Protein AF-A0A2S7WLF2-F1 (afdb_monomer_lite)

InterPro domains:
  IPR045749 Protein of unknown function DUF6090 [PF19578] (27-126)

Sequence (247 aa):
MKIFRKIRFEFIKKNSNKKYLKYAIGEIVLVVIGILIALQINLWNEERKNQDILIANLKGVLQELKADFTTVDEVIDVYKKVNQNRIKFINTKNFENL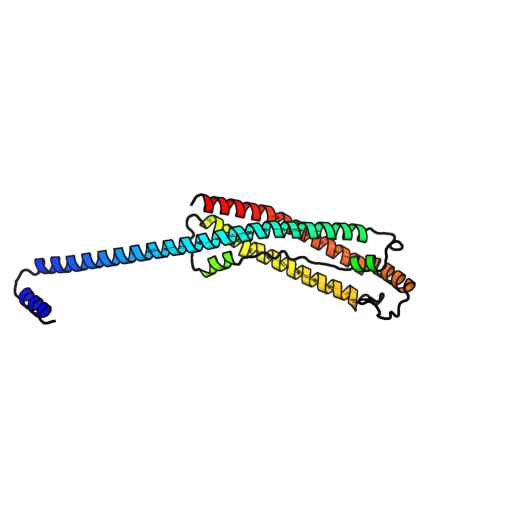SVGDMEENLENFTKEPKLEYTYFKKIGNSGITNFGLYSNVIEDLIKYYDITIPYLNKTIATYDAQVIREDEFWRYEQNSYEFNLLDGLESYQTEKKAREELIKLLKSPRARTILKIDLRRNLFMIDLLSKLKPDLKKMILDLEKVLEEN

pLDDT: mean 90.95, std 10.38, range [52.91, 98.44]

Structure (mmCIF, N/CA/C/O backbone):
data_AF-A0A2S7WLF2-F1
#
_entry.id   AF-A0A2S7WLF2-F1
#
loop_
_atom_site.group_PDB
_atom_site.id
_atom_site.type_symbol
_atom_site.label_atom_id
_atom_site.label_alt_id
_atom_site.label_comp_id
_atom_site.label_asym_id
_atom_site.label_entity_id
_atom_site.label_seq_id
_atom_site.pdbx_PDB_ins_code
_atom_site.Cartn_x
_atom_site.Cartn_y
_atom_site.Cartn_z
_atom_site.occupancy
_atom_site.B_iso_or_equiv
_atom_site.auth_seq_id
_atom_site.auth_comp_id
_atom_site.auth_asym_id
_atom_site.auth_atom_id
_atom_site.pdbx_PDB_model_num
ATOM 1 N N . MET A 1 1 ? -61.099 -10.883 36.877 1.00 56.22 1 MET A N 1
ATOM 2 C CA . MET A 1 1 ? -61.574 -9.479 36.738 1.00 56.22 1 MET A CA 1
ATOM 3 C C . MET A 1 1 ? -62.639 -9.014 37.751 1.00 56.22 1 MET A C 1
ATOM 5 O O . MET A 1 1 ? -62.759 -7.810 37.945 1.00 56.22 1 MET A O 1
ATOM 9 N N . LYS A 1 2 ? -63.394 -9.887 38.448 1.00 52.91 2 LYS A N 1
ATOM 10 C CA . LYS A 1 2 ? -64.398 -9.452 39.457 1.00 52.91 2 LYS A CA 1
ATOM 11 C C . LYS A 1 2 ? -63.800 -8.897 40.765 1.00 52.91 2 LYS A C 1
ATOM 13 O O . LYS A 1 2 ? -64.437 -8.082 41.425 1.00 52.91 2 LYS A O 1
ATOM 18 N N . ILE A 1 3 ? -62.572 -9.295 41.103 1.00 59.25 3 ILE A N 1
ATOM 19 C CA . ILE A 1 3 ? -61.873 -8.908 42.341 1.00 59.25 3 ILE A CA 1
ATOM 20 C C . ILE A 1 3 ? -61.468 -7.426 42.294 1.00 59.25 3 ILE A C 1
ATOM 22 O O . ILE A 1 3 ? -61.890 -6.652 43.146 1.00 59.25 3 ILE A O 1
ATOM 26 N N . PHE A 1 4 ? -60.796 -6.992 41.222 1.00 61.91 4 PHE A N 1
ATOM 27 C CA . PHE A 1 4 ? -60.439 -5.582 41.008 1.00 61.91 4 PHE A CA 1
ATOM 28 C C . PHE A 1 4 ? -61.657 -4.649 40.962 1.00 61.91 4 PHE A C 1
ATOM 30 O O . PHE A 1 4 ? -61.587 -3.509 41.408 1.00 61.91 4 PHE A O 1
ATOM 37 N N . ARG A 1 5 ? -62.805 -5.140 40.477 1.00 68.62 5 ARG A N 1
ATOM 38 C CA . ARG A 1 5 ? -64.045 -4.359 40.405 1.00 68.62 5 ARG A CA 1
ATOM 39 C C . ARG A 1 5 ? -64.698 -4.158 41.781 1.00 68.62 5 ARG A C 1
ATOM 41 O O . ARG A 1 5 ? -65.179 -3.062 42.046 1.00 68.62 5 ARG A O 1
ATOM 48 N N . LYS A 1 6 ? -64.664 -5.166 42.666 1.00 64.00 6 LYS A N 1
ATOM 49 C CA . LYS A 1 6 ? -65.122 -5.050 44.069 1.00 64.00 6 LYS A CA 1
ATOM 50 C C . LYS A 1 6 ? -64.225 -4.122 44.891 1.00 64.00 6 LYS A C 1
ATOM 52 O O . LYS A 1 6 ? -64.734 -3.247 45.579 1.00 64.00 6 LYS A O 1
ATOM 57 N N . ILE A 1 7 ? -62.911 -4.261 44.728 1.00 64.12 7 ILE A N 1
ATOM 58 C CA . ILE A 1 7 ? -61.892 -3.398 45.343 1.00 64.12 7 ILE A CA 1
ATOM 59 C C . ILE A 1 7 ? -62.142 -1.926 44.964 1.00 64.12 7 ILE A C 1
ATOM 61 O O . ILE A 1 7 ? -62.207 -1.056 45.825 1.00 64.12 7 ILE A O 1
ATOM 65 N N . ARG A 1 8 ? -62.416 -1.648 43.682 1.00 61.97 8 ARG A N 1
ATOM 66 C CA . ARG A 1 8 ? -62.731 -0.295 43.191 1.00 61.97 8 ARG A CA 1
ATOM 67 C C . ARG A 1 8 ? -64.034 0.273 43.769 1.00 61.97 8 ARG A C 1
ATOM 69 O O . ARG A 1 8 ? -64.108 1.467 44.033 1.00 61.97 8 ARG A O 1
ATOM 76 N N . PHE A 1 9 ? -65.049 -0.569 43.967 1.00 62.69 9 PHE A N 1
ATOM 77 C CA . PHE A 1 9 ? -66.371 -0.147 44.442 1.00 62.69 9 PHE A CA 1
ATOM 78 C C . PHE A 1 9 ? -66.400 0.123 45.955 1.00 62.69 9 PHE A C 1
ATOM 80 O O . PHE A 1 9 ? -67.016 1.092 46.391 1.00 62.69 9 PHE A O 1
ATOM 87 N N . GLU A 1 10 ? -65.695 -0.679 46.761 1.00 60.72 10 GLU A N 1
ATOM 88 C CA . GLU A 1 10 ? -65.571 -0.422 48.203 1.00 60.72 10 GLU A CA 1
ATOM 89 C C . GLU A 1 10 ? -64.654 0.770 48.520 1.00 60.72 10 GLU A C 1
ATOM 91 O O . GLU A 1 10 ? -64.905 1.494 49.485 1.00 60.72 10 GLU A O 1
ATOM 96 N N . PHE A 1 11 ? -63.653 1.050 47.678 1.00 55.84 11 PHE A N 1
ATOM 97 C CA . PHE A 1 11 ? -62.758 2.196 47.863 1.00 55.84 11 PHE A CA 1
ATOM 98 C C . PHE A 1 11 ? -63.381 3.558 47.541 1.00 55.84 11 PHE A C 1
ATOM 100 O O . PHE A 1 11 ? -62.993 4.548 48.153 1.00 55.84 11 PHE A O 1
ATOM 107 N N . ILE A 1 12 ? -64.385 3.621 46.662 1.00 59.81 12 ILE A N 1
ATOM 108 C CA . ILE A 1 12 ? -65.134 4.862 46.380 1.00 59.81 12 ILE A CA 1
ATOM 109 C C . ILE A 1 12 ? -66.055 5.243 47.557 1.00 59.81 12 ILE A C 1
ATOM 111 O O . ILE A 1 12 ? -66.396 6.410 47.731 1.00 59.81 12 ILE A O 1
ATOM 115 N N . LYS A 1 13 ? -66.435 4.278 48.406 1.00 58.78 13 LYS A N 1
ATOM 116 C CA . LYS A 1 13 ? -67.422 4.471 49.481 1.00 58.78 13 LYS A CA 1
ATOM 117 C C . LYS A 1 13 ? -66.827 5.011 50.793 1.00 58.78 13 LYS A C 1
ATOM 119 O O . LYS A 1 13 ? -67.582 5.415 51.675 1.00 58.78 13 LYS A O 1
ATOM 124 N N . LYS A 1 14 ? -65.495 5.025 50.954 1.00 54.16 14 LYS A N 1
ATOM 125 C CA . LYS A 1 14 ? -64.815 5.427 52.201 1.00 54.16 14 LYS A CA 1
ATOM 126 C C . LYS A 1 14 ? -64.110 6.778 52.021 1.00 54.16 14 LYS A C 1
ATOM 128 O O . LYS A 1 14 ? -63.099 6.876 51.336 1.00 54.16 14 LYS A O 1
ATOM 133 N N . ASN A 1 15 ? -64.653 7.811 52.666 1.00 53.22 15 ASN A N 1
ATOM 134 C CA . ASN A 1 15 ? -64.336 9.244 52.540 1.00 53.22 15 ASN A CA 1
ATOM 135 C C . ASN A 1 15 ? -62.915 9.673 53.010 1.00 53.22 15 ASN A C 1
ATOM 137 O O . ASN A 1 15 ? -62.749 10.607 53.789 1.00 53.22 15 ASN A O 1
ATOM 141 N N . SER A 1 16 ? -61.849 9.026 52.526 1.00 56.47 16 SER A N 1
ATOM 142 C CA . SER A 1 16 ? -60.462 9.478 52.722 1.00 56.47 16 SER A CA 1
ATOM 143 C C . SER A 1 16 ? -59.673 9.466 51.408 1.00 56.47 16 SER A C 1
ATOM 145 O O . SER A 1 16 ? -58.670 8.759 51.269 1.00 56.47 16 SER A O 1
ATOM 147 N N . ASN A 1 17 ? -60.109 10.276 50.439 1.00 57.19 17 ASN A N 1
ATOM 148 C CA . ASN A 1 17 ? -59.506 10.403 49.100 1.00 57.19 17 ASN A CA 1
ATOM 149 C C . ASN A 1 17 ? -57.987 10.660 49.132 1.00 57.19 17 ASN A C 1
ATOM 151 O O . ASN A 1 17 ? -57.258 10.213 48.252 1.00 57.19 17 ASN A O 1
ATOM 155 N N . LYS A 1 18 ? -57.476 11.307 50.190 1.00 63.03 18 LYS A N 1
ATOM 156 C CA . LYS A 1 18 ? -56.038 11.573 50.356 1.00 63.03 18 LYS A CA 1
ATOM 157 C C . LYS A 1 18 ? -55.204 10.316 50.628 1.00 63.03 18 LYS A C 1
ATOM 159 O O . LYS A 1 18 ? -54.034 10.298 50.268 1.00 63.03 18 LYS A O 1
ATOM 164 N N . LYS A 1 19 ? -55.753 9.286 51.283 1.00 62.34 19 LYS A N 1
ATOM 165 C CA . LYS A 1 19 ? -54.973 8.098 51.675 1.00 62.34 19 LYS A CA 1
ATOM 166 C C . LYS A 1 19 ? -54.780 7.152 50.487 1.00 62.34 19 LYS A C 1
ATOM 168 O O . LYS A 1 19 ? -53.665 6.719 50.233 1.00 62.34 19 LYS A O 1
ATOM 173 N N . TYR A 1 20 ? -55.835 6.919 49.708 1.00 66.44 20 TYR A N 1
ATOM 174 C CA . TYR A 1 20 ? -55.791 6.069 48.512 1.00 66.44 20 TYR A CA 1
ATOM 175 C C . TYR A 1 20 ? -54.996 6.681 47.362 1.00 66.44 20 TYR A C 1
ATOM 177 O O . TYR A 1 20 ? -54.221 5.977 46.723 1.00 66.44 20 TYR A O 1
ATOM 185 N N . LEU A 1 21 ? -55.120 7.994 47.151 1.00 69.81 21 LEU A N 1
ATOM 186 C CA . LEU A 1 21 ? -54.329 8.698 46.144 1.00 69.81 21 LEU A CA 1
ATOM 187 C C . LEU A 1 21 ? -52.823 8.597 46.439 1.00 69.81 21 LEU A C 1
ATOM 189 O O . LEU A 1 21 ? -52.042 8.346 45.531 1.00 69.81 21 LEU A O 1
ATOM 193 N N . LYS A 1 22 ? -52.416 8.700 47.713 1.00 75.00 22 LYS A N 1
ATOM 194 C CA . LYS A 1 22 ? -51.014 8.512 48.128 1.00 75.00 22 LYS A CA 1
ATOM 195 C C . LYS A 1 22 ? -50.495 7.100 47.842 1.00 75.00 22 LYS A C 1
ATOM 197 O O . LYS A 1 22 ? -49.367 6.967 47.384 1.00 75.00 22 LYS A O 1
ATOM 202 N N . TYR A 1 23 ? -51.306 6.065 48.076 1.00 78.69 23 TYR A N 1
ATOM 203 C CA . TYR A 1 23 ? -50.905 4.683 47.788 1.00 78.69 23 TYR A CA 1
ATOM 204 C C . TYR A 1 23 ? -50.800 4.402 46.283 1.00 78.69 23 TYR A C 1
ATOM 206 O O . TYR A 1 23 ? -49.807 3.827 45.855 1.00 78.69 23 TYR A O 1
ATOM 214 N N . ALA A 1 24 ? -51.759 4.865 45.474 1.00 81.00 24 ALA A N 1
ATOM 215 C CA . ALA A 1 24 ? -51.716 4.690 44.020 1.00 81.00 24 ALA A CA 1
ATOM 216 C C . ALA A 1 24 ? -50.553 5.462 43.366 1.00 81.00 24 ALA A C 1
ATOM 218 O O . ALA A 1 24 ? -49.905 4.950 42.459 1.00 81.00 24 ALA A O 1
ATOM 219 N N . ILE A 1 25 ? -50.243 6.671 43.854 1.00 82.88 25 ILE A N 1
ATOM 220 C CA . ILE A 1 25 ? -49.057 7.425 43.416 1.00 82.88 25 ILE A CA 1
ATOM 221 C C . ILE A 1 25 ? -47.775 6.679 43.805 1.00 82.88 25 ILE A C 1
ATOM 223 O O . ILE A 1 25 ? -46.866 6.583 42.988 1.00 82.88 25 ILE A O 1
ATOM 227 N N . GLY A 1 26 ? -47.710 6.118 45.017 1.00 87.19 26 GLY A N 1
ATOM 228 C CA . GLY A 1 26 ? -46.572 5.309 45.454 1.00 87.19 26 GLY A CA 1
ATOM 229 C C . GLY A 1 26 ? -46.324 4.096 44.554 1.00 87.19 26 GLY A C 1
ATOM 230 O O . GLY A 1 26 ? -45.184 3.842 44.183 1.00 87.19 26 GLY A O 1
ATOM 231 N N . GLU A 1 27 ? -47.384 3.394 44.147 1.00 91.12 27 GLU A N 1
ATOM 232 C CA . GLU A 1 27 ? -47.297 2.250 43.231 1.00 91.12 27 GLU A CA 1
ATOM 233 C C . GLU A 1 27 ? -46.805 2.665 41.836 1.00 91.12 27 GLU A C 1
ATOM 235 O O . GLU A 1 27 ? -45.900 2.036 41.296 1.00 91.12 27 GLU A O 1
ATOM 240 N N . ILE A 1 28 ? -47.312 3.775 41.288 1.00 91.06 28 ILE A N 1
ATOM 241 C CA . ILE A 1 28 ? -46.838 4.318 40.004 1.00 91.06 28 ILE A CA 1
ATOM 242 C C . ILE A 1 28 ? -45.358 4.704 40.087 1.00 91.06 28 ILE A C 1
ATOM 244 O O . ILE A 1 28 ? -44.587 4.338 39.205 1.00 91.06 28 ILE A O 1
ATOM 248 N N . VAL A 1 29 ? -44.939 5.407 41.143 1.00 91.25 29 VAL A N 1
ATOM 249 C CA . VAL A 1 29 ? -43.533 5.800 41.336 1.00 91.25 29 VAL A CA 1
ATOM 250 C C . VAL A 1 29 ? -42.632 4.568 41.429 1.00 91.25 29 VAL A C 1
ATOM 252 O O . VAL A 1 29 ? -41.570 4.543 40.814 1.00 91.25 29 VAL A O 1
ATOM 255 N N . LEU A 1 30 ? -43.067 3.523 42.136 1.00 93.19 30 LEU A N 1
ATOM 256 C CA . LEU A 1 30 ? -42.304 2.285 42.286 1.00 93.19 30 LEU A CA 1
ATOM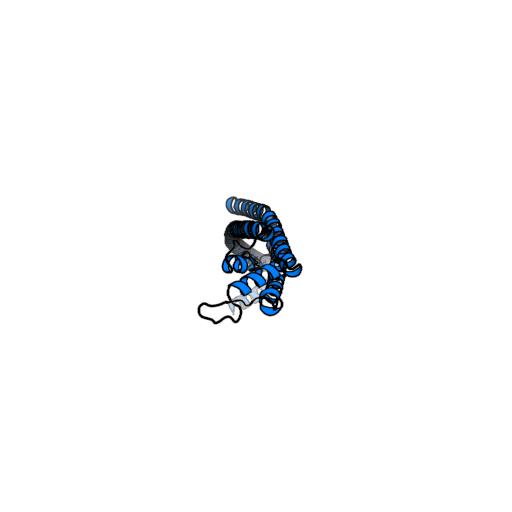 257 C C . LEU A 1 30 ? -42.185 1.520 40.957 1.00 93.19 30 LEU A C 1
ATOM 259 O O . LEU A 1 30 ? -41.102 1.042 40.622 1.00 93.19 30 LEU A O 1
ATOM 263 N N . VAL A 1 31 ? -43.256 1.478 40.157 1.00 94.56 31 VAL A N 1
ATOM 264 C CA . VAL A 1 31 ? -43.232 0.921 38.792 1.00 94.56 31 VAL A CA 1
ATOM 265 C C . VAL A 1 31 ? -42.305 1.726 37.879 1.00 94.56 31 VAL A C 1
ATOM 267 O O . VAL A 1 31 ? -41.501 1.137 37.160 1.00 94.56 31 VAL A O 1
ATOM 270 N N . VAL A 1 32 ? -42.367 3.060 37.925 1.00 95.88 32 VAL A N 1
ATOM 271 C CA . VAL A 1 32 ? -41.501 3.937 37.119 1.00 95.88 32 VAL A CA 1
ATOM 272 C C . VAL A 1 32 ? -40.030 3.734 37.480 1.00 95.88 32 VAL A C 1
ATOM 274 O O . VAL A 1 32 ? -39.214 3.570 36.579 1.00 95.88 32 VAL A O 1
ATOM 277 N N . ILE A 1 33 ? -39.685 3.663 38.770 1.00 96.38 33 ILE A N 1
ATOM 278 C CA . ILE A 1 33 ? -38.317 3.347 39.215 1.00 96.38 33 ILE A CA 1
ATOM 279 C C . ILE A 1 33 ? -37.880 1.975 38.682 1.00 96.38 33 ILE A C 1
ATOM 281 O O . ILE A 1 33 ? -36.765 1.846 38.181 1.00 96.38 33 ILE A O 1
ATOM 285 N N . GLY A 1 34 ? -38.762 0.970 38.722 1.00 96.50 34 GLY A N 1
ATOM 286 C CA . GLY A 1 34 ? -38.488 -0.352 38.154 1.00 96.50 34 GLY A CA 1
ATOM 287 C C . GLY A 1 34 ? -38.175 -0.309 36.654 1.00 96.50 34 GLY A C 1
ATOM 288 O O . GLY A 1 34 ? -37.195 -0.910 36.216 1.00 96.50 34 GLY A O 1
ATOM 289 N N . ILE A 1 35 ? -38.956 0.447 35.875 1.00 96.25 35 ILE A N 1
ATOM 290 C CA . ILE A 1 35 ? -38.732 0.632 34.432 1.00 96.25 35 ILE A CA 1
ATOM 291 C C . ILE A 1 35 ? -37.415 1.369 34.169 1.00 96.25 35 ILE A C 1
ATOM 293 O O . ILE A 1 35 ? -36.657 0.958 33.294 1.00 96.25 35 ILE A O 1
ATOM 297 N N . LEU A 1 36 ? -37.116 2.427 34.926 1.00 96.81 36 LEU A N 1
ATOM 298 C CA . LEU A 1 36 ? -35.881 3.197 34.762 1.00 96.81 36 LEU A CA 1
ATOM 299 C C . LEU A 1 36 ? -34.639 2.354 35.068 1.00 96.81 36 LEU A C 1
ATOM 301 O O . LEU A 1 36 ? -33.681 2.391 34.302 1.00 96.81 36 LEU A O 1
ATOM 305 N N . ILE A 1 37 ? -34.665 1.549 36.135 1.00 95.69 37 ILE A N 1
ATOM 306 C CA . ILE A 1 37 ? -33.568 0.626 36.461 1.00 95.69 37 ILE A CA 1
ATOM 307 C C . ILE A 1 37 ? -33.410 -0.427 35.356 1.00 95.69 37 ILE A C 1
ATOM 309 O O . ILE A 1 37 ? -32.291 -0.684 34.916 1.00 95.69 37 ILE A O 1
ATOM 313 N N . ALA A 1 38 ? -34.513 -1.007 34.871 1.00 95.75 38 ALA A N 1
ATOM 314 C CA . ALA A 1 38 ? -34.472 -1.983 33.783 1.00 95.75 38 ALA A CA 1
ATOM 315 C C . ALA A 1 38 ? -33.885 -1.384 32.492 1.00 95.75 38 ALA A C 1
ATOM 317 O O . ALA A 1 38 ? -33.039 -2.009 31.852 1.00 95.75 38 ALA A O 1
ATOM 318 N N . LEU A 1 39 ? -34.284 -0.156 32.144 1.00 96.19 39 LEU A N 1
ATOM 319 C CA . LEU A 1 39 ? -33.736 0.574 31.003 1.00 96.19 39 LEU A CA 1
ATOM 320 C C . LEU A 1 39 ? -32.239 0.846 31.189 1.00 96.19 39 LEU A C 1
ATOM 322 O O . LEU A 1 39 ? -31.461 0.609 30.270 1.00 96.19 39 LEU A O 1
ATOM 326 N N . GLN A 1 40 ? -31.824 1.279 32.382 1.00 94.06 40 GLN A N 1
ATOM 327 C CA . GLN A 1 40 ? -30.424 1.576 32.674 1.00 94.06 40 GLN A CA 1
ATOM 328 C C . GLN A 1 40 ? -29.532 0.333 32.557 1.00 94.06 40 GLN A C 1
ATOM 330 O O . GLN A 1 40 ? -28.459 0.404 31.963 1.00 94.06 40 GLN A O 1
ATOM 335 N N . ILE A 1 41 ? -29.988 -0.815 33.071 1.00 95.69 41 ILE A N 1
ATOM 336 C CA . ILE A 1 41 ? -29.278 -2.097 32.939 1.00 95.69 41 ILE A CA 1
ATOM 337 C C . ILE A 1 41 ? -29.167 -2.504 31.465 1.00 95.69 41 ILE A C 1
ATOM 339 O O . ILE A 1 41 ? -28.111 -2.973 31.038 1.00 95.69 41 ILE A O 1
ATOM 343 N N . ASN A 1 42 ? -30.234 -2.320 30.679 1.00 94.75 42 ASN A N 1
ATOM 344 C CA . ASN A 1 42 ? -30.208 -2.636 29.255 1.00 94.75 42 ASN A CA 1
ATOM 345 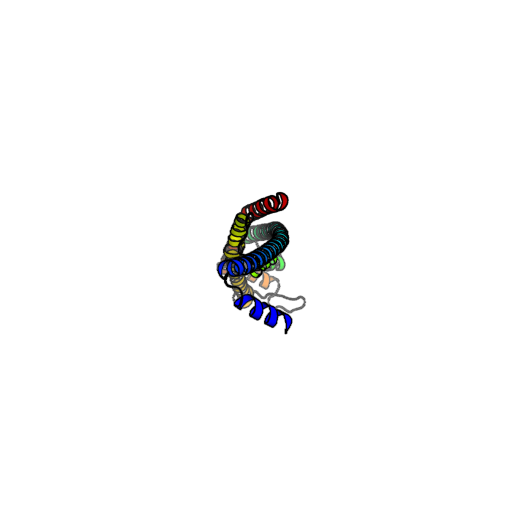C C . ASN A 1 42 ? -29.196 -1.764 28.496 1.00 94.75 42 ASN A C 1
ATOM 347 O O . ASN A 1 42 ? -28.383 -2.305 27.751 1.00 94.75 42 ASN A O 1
ATOM 351 N N . LEU A 1 43 ? -29.190 -0.451 28.750 1.00 93.44 43 LEU A N 1
ATOM 352 C CA . LEU A 1 43 ? -28.235 0.486 28.151 1.00 93.44 43 LEU A CA 1
ATOM 353 C C . LEU A 1 43 ? -26.785 0.151 28.528 1.00 93.44 43 LEU A C 1
ATOM 355 O O . LEU A 1 43 ? -25.912 0.155 27.669 1.00 93.44 43 LEU A O 1
ATOM 359 N N . TRP A 1 44 ? -26.514 -0.206 29.788 1.00 93.62 44 TRP A N 1
ATOM 360 C CA . TRP A 1 44 ? -25.175 -0.643 30.205 1.00 93.62 44 TRP A CA 1
ATOM 361 C C . TRP A 1 44 ? -24.729 -1.939 29.525 1.00 93.62 44 TRP A C 1
ATOM 363 O O . TRP A 1 44 ? -23.563 -2.077 29.161 1.00 93.62 44 TRP A O 1
ATOM 373 N N . ASN A 1 45 ? -25.637 -2.901 29.344 1.00 94.31 45 ASN A N 1
ATOM 374 C CA . ASN A 1 45 ? -25.321 -4.141 28.639 1.00 94.31 45 ASN A CA 1
ATOM 375 C C . ASN A 1 45 ? -25.056 -3.904 27.145 1.00 94.31 45 ASN A C 1
ATOM 377 O O . ASN A 1 45 ? -24.196 -4.568 26.570 1.00 94.31 45 ASN A O 1
ATOM 381 N N . GLU A 1 46 ? -25.791 -2.985 26.522 1.00 93.19 46 GLU A N 1
ATOM 382 C CA . GLU A 1 46 ? -25.578 -2.575 25.133 1.00 93.19 46 GLU A CA 1
ATOM 383 C C . GLU A 1 46 ? -24.230 -1.865 24.961 1.00 93.19 46 GLU A C 1
ATOM 385 O O . GLU A 1 46 ? -23.441 -2.267 24.110 1.00 93.19 46 GLU A O 1
ATOM 390 N N . GLU A 1 47 ? -23.911 -0.911 25.838 1.00 92.12 47 GLU A N 1
ATOM 391 C CA . GLU A 1 47 ? -22.618 -0.219 25.841 1.00 92.12 47 GLU A CA 1
ATOM 392 C C . GLU A 1 47 ? -21.451 -1.200 26.009 1.00 92.12 47 GLU A C 1
ATOM 394 O O . GLU A 1 47 ? -20.493 -1.159 25.242 1.00 92.12 47 GLU A O 1
ATOM 399 N N . ARG A 1 48 ? -21.555 -2.158 26.941 1.00 93.44 48 ARG A N 1
ATOM 400 C CA . ARG A 1 48 ? -20.533 -3.202 27.112 1.00 93.44 48 ARG A CA 1
ATOM 401 C C . ARG A 1 48 ? -20.332 -4.025 25.836 1.00 93.44 48 ARG A C 1
ATOM 403 O O . ARG A 1 48 ? -19.200 -4.255 25.433 1.00 93.44 48 ARG A O 1
ATOM 410 N N . LYS A 1 49 ? -21.416 -4.450 25.177 1.00 94.94 49 LYS A N 1
ATOM 411 C CA . LYS A 1 49 ? -21.321 -5.208 23.916 1.00 94.94 49 LYS A CA 1
ATOM 412 C C . LYS A 1 49 ? -20.673 -4.384 22.805 1.00 94.94 49 LYS A C 1
ATOM 414 O O . LYS A 1 49 ? -19.881 -4.925 22.038 1.00 94.94 49 LYS A O 1
ATOM 419 N N . ASN A 1 50 ? -20.997 -3.094 22.722 1.00 95.31 50 ASN A N 1
ATOM 420 C CA . ASN A 1 50 ? -20.372 -2.187 21.764 1.00 95.31 50 ASN A CA 1
ATOM 421 C C . ASN A 1 50 ? -18.869 -2.063 22.031 1.00 95.31 50 ASN A C 1
ATOM 423 O O . ASN A 1 50 ? -18.076 -2.156 21.097 1.00 95.31 50 ASN A O 1
ATOM 427 N N . GLN A 1 51 ? -18.464 -1.947 23.297 1.00 94.62 51 GLN A N 1
ATOM 428 C CA . GLN A 1 51 ? -17.051 -1.926 23.679 1.00 94.62 51 GLN A CA 1
ATOM 429 C C . GLN A 1 51 ? -16.332 -3.231 23.317 1.00 94.62 51 GLN A C 1
ATOM 431 O O . GLN A 1 51 ? -15.259 -3.176 22.719 1.00 94.62 51 GLN A O 1
ATOM 436 N N . ASP A 1 52 ? -16.936 -4.393 23.575 1.00 95.25 52 ASP A N 1
ATOM 437 C CA . ASP A 1 52 ? -16.357 -5.691 23.200 1.00 95.25 52 ASP A CA 1
ATOM 438 C C . ASP A 1 52 ? -16.133 -5.796 21.678 1.00 95.25 52 ASP A C 1
ATOM 440 O O . ASP A 1 52 ? -15.073 -6.235 21.220 1.00 95.25 52 ASP A O 1
ATOM 444 N N . ILE A 1 53 ? -17.110 -5.347 20.878 1.00 96.62 53 ILE A N 1
ATOM 445 C CA . ILE A 1 53 ? -17.017 -5.306 19.409 1.00 96.62 53 ILE A CA 1
ATOM 446 C C . ILE A 1 53 ? -15.921 -4.337 18.957 1.00 96.62 53 ILE A C 1
ATOM 448 O O . ILE A 1 53 ? -15.133 -4.669 18.067 1.00 96.62 53 ILE A O 1
ATOM 452 N N . LEU A 1 54 ? -15.859 -3.145 19.555 1.00 97.50 54 LEU A N 1
ATOM 453 C CA . LEU A 1 54 ? -14.847 -2.142 19.242 1.00 97.50 54 LEU A CA 1
ATOM 454 C C . LEU A 1 54 ? -13.442 -2.686 19.512 1.00 97.50 54 LEU A C 1
ATOM 456 O O . LEU A 1 54 ? -12.601 -2.645 18.620 1.00 97.50 54 LEU A O 1
ATOM 460 N N . ILE A 1 55 ? -13.207 -3.258 20.695 1.00 97.12 55 ILE A N 1
ATOM 461 C CA . ILE A 1 55 ? -11.912 -3.826 21.092 1.00 97.12 55 ILE A CA 1
ATOM 462 C C . ILE A 1 55 ? -11.514 -4.975 20.162 1.00 97.12 55 ILE A C 1
ATOM 464 O O . ILE A 1 55 ? -10.367 -5.042 19.716 1.00 97.12 55 ILE A O 1
ATOM 468 N N . ALA A 1 56 ? -12.450 -5.870 19.831 1.00 97.50 56 ALA A N 1
ATOM 469 C CA . ALA A 1 56 ? -12.186 -6.967 18.905 1.00 97.50 56 ALA A CA 1
ATOM 470 C C . ALA A 1 56 ? -11.761 -6.454 17.519 1.00 97.50 56 ALA A C 1
ATOM 472 O O . ALA A 1 56 ? -10.797 -6.960 16.941 1.00 97.50 56 ALA A O 1
ATOM 473 N N . ASN A 1 57 ? -12.434 -5.421 17.004 1.00 98.31 57 ASN A N 1
ATOM 474 C CA . ASN A 1 57 ? -12.063 -4.823 15.726 1.00 98.31 57 ASN A CA 1
ATOM 475 C C . ASN A 1 57 ? -10.748 -4.037 15.808 1.00 98.31 57 ASN A C 1
ATOM 477 O O . ASN A 1 57 ? -9.934 -4.165 14.903 1.00 98.31 57 ASN A O 1
ATOM 481 N N . LEU A 1 58 ? -10.486 -3.292 16.886 1.00 98.25 58 LEU A N 1
ATOM 482 C CA . LEU A 1 58 ? -9.219 -2.581 17.094 1.00 98.25 58 LEU A CA 1
ATOM 483 C C . LEU A 1 58 ? -8.023 -3.538 17.156 1.00 98.25 58 LEU A C 1
ATOM 485 O O . LEU A 1 58 ? -6.983 -3.256 16.569 1.00 98.25 58 LEU A O 1
ATOM 489 N N . LYS A 1 59 ? -8.175 -4.712 17.781 1.00 98.06 59 LYS A N 1
ATOM 490 C CA . LYS A 1 59 ? -7.155 -5.774 17.730 1.00 98.06 59 LYS A CA 1
ATOM 491 C C . LYS A 1 59 ? -6.914 -6.268 16.304 1.00 98.06 59 LYS A C 1
ATOM 493 O O . LYS A 1 59 ? -5.773 -6.543 15.948 1.00 98.06 59 LYS A O 1
ATOM 498 N N . GLY A 1 60 ? -7.964 -6.359 15.490 1.00 98.25 60 GLY A N 1
ATOM 499 C CA . GLY A 1 60 ? -7.848 -6.663 14.065 1.00 98.25 60 GLY A CA 1
ATOM 500 C C . GLY A 1 60 ? -7.109 -5.571 13.289 1.00 98.25 60 GLY A C 1
ATOM 501 O O . GLY A 1 60 ? -6.156 -5.881 12.580 1.00 98.25 60 GLY A O 1
ATOM 502 N N . VAL A 1 61 ? -7.469 -4.301 13.506 1.00 98.44 61 VAL A N 1
ATOM 503 C CA . VAL A 1 61 ? -6.780 -3.139 12.918 1.00 98.44 61 VAL A CA 1
ATOM 504 C C . VAL A 1 61 ? -5.299 -3.136 13.292 1.00 98.44 61 VAL A C 1
ATOM 506 O O . VAL A 1 61 ? -4.457 -2.883 12.441 1.00 98.44 61 VAL A O 1
ATOM 509 N N . LEU A 1 62 ? -4.950 -3.468 14.537 1.00 98.31 62 LEU A N 1
ATOM 510 C CA . LEU A 1 62 ? -3.553 -3.560 14.961 1.00 98.31 62 LEU A CA 1
ATOM 511 C C . LEU A 1 62 ? -2.761 -4.589 14.139 1.00 98.31 62 LEU A C 1
ATOM 513 O O . LEU A 1 62 ? -1.611 -4.335 13.785 1.00 98.31 62 LEU A O 1
ATOM 517 N N . GLN A 1 63 ? -3.357 -5.746 13.839 1.00 97.94 63 GLN A N 1
ATOM 518 C CA . GLN A 1 63 ? -2.708 -6.756 13.000 1.00 97.94 63 GLN A CA 1
ATOM 519 C C . GLN A 1 63 ? -2.591 -6.292 11.543 1.00 97.94 63 GLN A C 1
ATOM 521 O O . GLN A 1 63 ? -1.539 -6.494 10.941 1.00 97.94 63 GLN A O 1
ATOM 526 N N . GLU A 1 64 ? -3.625 -5.634 11.005 1.00 97.88 64 GLU A N 1
ATOM 527 C CA . GLU A 1 64 ? -3.592 -5.026 9.664 1.00 97.88 64 GLU A CA 1
ATOM 528 C C . GLU A 1 64 ? -2.468 -3.985 9.568 1.00 97.88 64 GLU A C 1
ATOM 530 O O . GLU A 1 64 ? -1.591 -4.124 8.725 1.00 97.88 64 GLU A O 1
ATOM 535 N N . LEU A 1 65 ? -2.377 -3.039 10.510 1.00 97.81 65 LEU A N 1
ATOM 536 C CA . LEU A 1 65 ? -1.324 -2.016 10.515 1.00 97.81 65 LEU A CA 1
ATOM 537 C C . LEU A 1 65 ? 0.092 -2.607 10.597 1.00 97.81 65 LEU A C 1
ATOM 539 O O . LEU A 1 65 ? 1.022 -2.084 9.981 1.00 97.81 65 LEU A O 1
ATOM 543 N N . LYS A 1 66 ? 0.281 -3.695 11.356 1.00 97.56 66 LYS A N 1
ATOM 544 C CA . LYS A 1 66 ? 1.571 -4.403 11.421 1.00 97.56 66 LYS A CA 1
ATOM 545 C C . LYS A 1 66 ? 1.927 -5.047 10.081 1.00 97.56 66 LYS A C 1
ATOM 547 O O . LYS A 1 66 ? 3.072 -4.934 9.648 1.00 97.56 66 LYS A O 1
ATOM 552 N N . ALA A 1 67 ? 0.961 -5.688 9.426 1.00 97.25 67 ALA A N 1
ATOM 553 C CA . ALA A 1 67 ? 1.149 -6.259 8.096 1.00 97.25 67 ALA A CA 1
ATOM 554 C C . ALA A 1 67 ? 1.412 -5.169 7.042 1.00 97.25 67 ALA A C 1
ATOM 556 O O . ALA A 1 67 ? 2.307 -5.320 6.207 1.00 97.25 67 ALA A O 1
ATOM 557 N N . ASP A 1 68 ? 0.702 -4.046 7.127 1.00 96.81 68 ASP A N 1
ATOM 558 C CA . ASP A 1 68 ? 0.884 -2.875 6.273 1.00 96.81 68 ASP A CA 1
ATOM 559 C C . ASP A 1 68 ? 2.291 -2.293 6.427 1.00 96.81 68 ASP A C 1
ATOM 561 O O . ASP A 1 68 ? 2.953 -2.003 5.432 1.00 96.81 68 ASP A O 1
ATOM 565 N N . PHE A 1 69 ? 2.800 -2.180 7.659 1.00 96.88 69 PHE A N 1
ATOM 566 C CA . PHE A 1 69 ? 4.163 -1.712 7.920 1.00 96.88 69 PHE A CA 1
ATOM 567 C C . PHE A 1 69 ? 5.213 -2.574 7.205 1.00 96.88 69 PHE A C 1
ATOM 569 O O . PHE A 1 69 ? 6.112 -2.034 6.557 1.00 96.88 69 PHE A O 1
ATOM 576 N N . THR A 1 70 ? 5.084 -3.902 7.281 1.00 96.94 70 THR A N 1
ATOM 577 C CA . THR A 1 70 ? 5.968 -4.837 6.569 1.00 96.94 70 THR A CA 1
ATOM 578 C C . THR A 1 70 ? 5.798 -4.734 5.052 1.00 96.94 70 THR A C 1
ATOM 580 O O . THR A 1 70 ? 6.788 -4.637 4.331 1.00 96.94 70 THR A O 1
ATOM 583 N N . THR A 1 71 ? 4.559 -4.674 4.564 1.00 97.12 71 THR A N 1
ATOM 584 C CA . THR A 1 71 ? 4.246 -4.569 3.129 1.00 97.12 71 THR A CA 1
ATOM 585 C C . THR A 1 71 ? 4.844 -3.305 2.515 1.00 97.12 71 THR A C 1
ATOM 587 O O . THR A 1 71 ? 5.420 -3.340 1.427 1.00 97.12 71 THR A O 1
ATOM 590 N N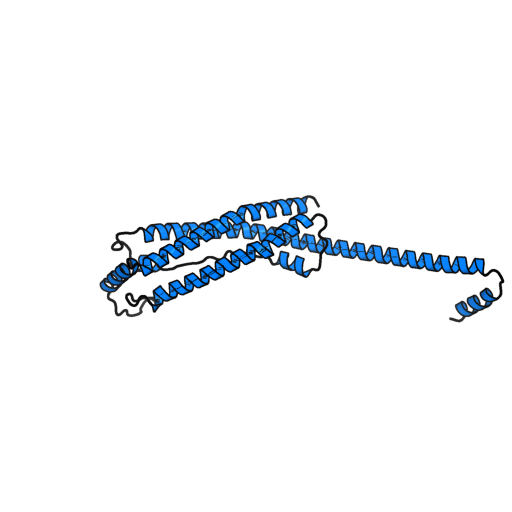 . VAL A 1 72 ? 4.746 -2.174 3.217 1.00 97.12 72 VAL A N 1
ATOM 591 C CA . VAL A 1 72 ? 5.343 -0.905 2.787 1.00 97.12 72 VAL A CA 1
ATOM 592 C C . VAL A 1 72 ? 6.861 -1.034 2.650 1.00 97.12 72 VAL A C 1
ATOM 594 O O . VAL A 1 72 ? 7.420 -0.547 1.667 1.00 97.12 72 VAL A O 1
ATOM 597 N N . ASP A 1 73 ? 7.526 -1.716 3.586 1.00 96.06 73 ASP A N 1
ATOM 598 C CA . ASP A 1 73 ? 8.971 -1.962 3.519 1.00 96.06 73 ASP A CA 1
ATOM 599 C C . ASP A 1 73 ? 9.372 -2.803 2.307 1.00 96.06 73 ASP A C 1
ATOM 601 O O . ASP A 1 73 ? 10.262 -2.416 1.544 1.00 96.06 73 ASP A O 1
ATOM 605 N N . GLU A 1 74 ? 8.670 -3.908 2.078 1.00 96.75 74 GLU A N 1
ATOM 606 C CA . GLU A 1 74 ? 8.921 -4.786 0.936 1.00 96.75 74 GLU A CA 1
ATOM 607 C C . GLU A 1 74 ? 8.756 -4.044 -0.396 1.00 96.75 74 GLU A C 1
ATOM 609 O O . GLU A 1 74 ? 9.589 -4.166 -1.299 1.00 96.75 74 GLU A O 1
ATOM 614 N N . VAL A 1 75 ? 7.711 -3.221 -0.520 1.00 97.00 75 VAL A N 1
ATOM 615 C CA . VAL A 1 75 ? 7.461 -2.429 -1.732 1.00 97.00 75 VAL A CA 1
ATOM 616 C C . VAL A 1 75 ? 8.548 -1.374 -1.944 1.00 97.00 75 VAL A C 1
ATOM 618 O O . VAL A 1 75 ? 9.029 -1.214 -3.070 1.00 97.00 75 VAL A O 1
ATOM 621 N N . ILE A 1 76 ? 8.987 -0.685 -0.886 1.00 97.62 76 ILE A N 1
ATOM 622 C CA . ILE A 1 76 ? 10.106 0.265 -0.965 1.00 97.62 76 ILE A CA 1
ATOM 623 C C . ILE A 1 76 ? 11.372 -0.433 -1.481 1.00 97.62 76 ILE A C 1
ATOM 625 O O . ILE A 1 76 ? 12.066 0.112 -2.345 1.00 97.62 76 ILE A O 1
ATOM 629 N N . ASP A 1 77 ? 11.680 -1.626 -0.978 1.00 97.31 77 ASP A N 1
ATOM 630 C CA . ASP A 1 77 ? 12.889 -2.354 -1.364 1.00 97.31 77 ASP A CA 1
ATOM 631 C C . ASP A 1 77 ? 12.831 -2.873 -2.806 1.00 97.31 77 ASP A C 1
ATOM 633 O O . ASP A 1 77 ? 13.831 -2.785 -3.529 1.00 97.31 77 ASP A O 1
ATOM 637 N N . VAL A 1 78 ? 11.653 -3.296 -3.279 1.00 96.50 78 VAL A N 1
ATOM 638 C CA . VAL A 1 78 ? 11.420 -3.585 -4.704 1.00 96.50 78 VAL A CA 1
ATOM 639 C C . VAL A 1 78 ? 11.712 -2.349 -5.555 1.00 96.50 78 VAL A C 1
ATOM 641 O O . VAL A 1 78 ? 12.517 -2.426 -6.488 1.00 96.50 78 VAL A O 1
ATOM 644 N N . TYR A 1 79 ? 11.138 -1.191 -5.210 1.00 96.75 79 TYR A N 1
ATOM 645 C CA . TYR A 1 79 ? 11.390 0.050 -5.945 1.00 96.75 79 TYR A CA 1
ATOM 646 C C . TYR A 1 79 ? 12.872 0.433 -5.958 1.00 96.75 79 TYR A C 1
ATOM 648 O O . TYR A 1 79 ? 13.400 0.803 -7.008 1.00 96.75 79 TYR A O 1
ATOM 656 N N . LYS A 1 80 ? 13.577 0.315 -4.827 1.00 97.06 80 LYS A N 1
ATOM 657 C CA . LYS A 1 80 ? 15.021 0.591 -4.761 1.00 97.06 80 LYS A CA 1
ATOM 658 C C . LYS A 1 80 ? 15.813 -0.325 -5.690 1.00 97.06 80 LYS A C 1
ATOM 660 O O . LYS A 1 80 ? 16.658 0.172 -6.435 1.00 97.06 80 LYS A O 1
ATOM 665 N N . LYS A 1 81 ? 15.543 -1.635 -5.668 1.00 95.56 81 LYS A N 1
ATOM 666 C CA . LYS A 1 81 ? 16.249 -2.620 -6.500 1.00 95.56 81 LYS A CA 1
ATOM 667 C C . LYS A 1 81 ? 16.047 -2.337 -7.988 1.00 95.56 81 LYS A C 1
ATOM 669 O O . LYS A 1 81 ? 17.027 -2.253 -8.729 1.00 95.56 81 LYS A O 1
ATOM 674 N N . VAL A 1 82 ? 14.801 -2.128 -8.419 1.00 93.44 82 VAL A N 1
ATOM 675 C CA . VAL A 1 82 ? 14.506 -1.838 -9.832 1.00 93.44 82 VAL A CA 1
ATOM 676 C C . VAL A 1 82 ? 15.127 -0.507 -10.258 1.00 93.44 82 VAL A C 1
ATOM 678 O O . VAL A 1 82 ? 15.778 -0.431 -11.299 1.00 93.44 82 VAL A O 1
ATOM 681 N N . ASN A 1 83 ? 15.034 0.533 -9.424 1.00 95.00 83 ASN A N 1
ATOM 682 C CA . ASN A 1 83 ? 15.601 1.842 -9.745 1.00 95.00 83 ASN A CA 1
ATOM 683 C C . ASN A 1 83 ? 17.128 1.823 -9.857 1.00 95.00 83 ASN A C 1
ATOM 685 O O . ASN A 1 83 ? 17.682 2.529 -10.698 1.00 95.00 83 ASN A O 1
ATOM 689 N N . GLN A 1 84 ? 17.825 1.017 -9.053 1.00 95.56 84 GLN A N 1
ATOM 690 C CA . GLN A 1 84 ? 19.274 0.844 -9.192 1.00 95.56 84 GLN A CA 1
ATOM 691 C C . GLN A 1 84 ? 19.643 0.287 -10.572 1.00 95.56 84 GLN A C 1
ATOM 693 O O . GLN A 1 84 ? 20.571 0.794 -11.207 1.00 95.56 84 GLN A O 1
ATOM 698 N N . ASN A 1 85 ? 18.903 -0.711 -11.058 1.00 92.88 85 ASN A N 1
ATOM 699 C CA . ASN A 1 85 ? 19.105 -1.273 -12.394 1.00 92.88 85 ASN A CA 1
ATOM 700 C C . ASN A 1 85 ? 18.748 -0.253 -13.483 1.00 92.88 85 ASN A C 1
ATOM 702 O O . ASN A 1 85 ? 19.566 0.010 -14.366 1.00 92.88 85 ASN A O 1
ATOM 706 N N . ARG A 1 86 ? 17.602 0.427 -13.349 1.00 93.94 86 ARG A N 1
ATOM 707 C CA . ARG A 1 86 ? 17.161 1.493 -14.261 1.00 93.94 86 ARG A CA 1
ATOM 708 C C . ARG A 1 86 ? 18.195 2.611 -14.389 1.00 93.94 86 ARG A C 1
ATOM 710 O O . ARG A 1 86 ? 18.491 3.048 -15.498 1.00 93.94 86 ARG A O 1
ATOM 717 N N . ILE A 1 87 ? 18.774 3.073 -13.279 1.00 96.00 87 ILE A N 1
ATOM 718 C CA . ILE A 1 87 ? 19.813 4.115 -13.278 1.00 96.00 87 ILE A CA 1
ATOM 719 C C . ILE A 1 87 ? 21.053 3.644 -14.041 1.00 96.00 87 ILE A C 1
ATOM 721 O O . ILE A 1 87 ? 21.595 4.405 -14.847 1.00 96.00 87 ILE A O 1
ATOM 725 N N . LYS A 1 88 ? 21.508 2.406 -13.805 1.00 94.62 88 LYS A N 1
ATOM 726 C CA . LYS A 1 88 ? 22.644 1.830 -14.539 1.00 94.62 88 LYS A CA 1
ATOM 727 C C . LYS A 1 88 ? 22.344 1.789 -16.036 1.00 94.62 88 LYS A C 1
ATOM 729 O O . LYS A 1 88 ? 23.129 2.324 -16.811 1.00 94.62 88 LYS A O 1
ATOM 734 N N . PHE A 1 89 ? 21.181 1.261 -16.417 1.00 94.69 89 PHE A N 1
ATOM 735 C CA . PHE A 1 89 ? 20.762 1.135 -17.811 1.00 94.69 89 PHE A CA 1
ATOM 736 C C . PHE A 1 89 ? 20.629 2.486 -18.524 1.00 94.69 89 PHE A C 1
ATOM 738 O O . PHE A 1 89 ? 21.176 2.680 -19.609 1.00 94.69 89 PHE A O 1
ATOM 745 N N . ILE A 1 90 ? 19.981 3.475 -17.894 1.00 94.81 90 ILE A N 1
ATOM 746 C CA . ILE A 1 90 ? 19.894 4.837 -18.438 1.00 94.81 90 ILE A CA 1
ATOM 747 C C . ILE A 1 90 ? 21.301 5.416 -18.643 1.00 94.81 90 ILE A C 1
ATOM 749 O O . ILE A 1 90 ? 21.531 6.119 -19.624 1.00 94.81 90 ILE A O 1
ATOM 753 N N . ASN A 1 91 ? 22.270 5.137 -17.777 1.00 94.75 91 ASN A N 1
ATOM 754 C CA . ASN A 1 91 ? 23.618 5.690 -17.920 1.00 94.75 91 ASN A CA 1
ATOM 755 C C . ASN A 1 91 ? 24.541 4.887 -18.855 1.00 94.75 91 ASN A C 1
ATOM 757 O O . ASN A 1 91 ? 25.652 5.344 -19.141 1.00 94.75 91 ASN A O 1
ATOM 761 N N . THR A 1 92 ? 24.091 3.746 -19.385 1.00 93.19 92 THR A N 1
ATOM 762 C CA . THR A 1 92 ? 24.841 2.952 -20.364 1.00 93.19 92 THR A CA 1
ATOM 763 C C . THR A 1 92 ? 25.073 3.748 -21.651 1.00 93.19 92 THR A C 1
ATOM 765 O O . THR A 1 92 ? 24.141 4.224 -22.298 1.00 93.19 92 THR A O 1
ATOM 768 N N . LYS A 1 93 ? 26.349 3.891 -22.037 1.00 88.19 93 LYS A N 1
ATOM 769 C CA . LYS A 1 93 ? 26.765 4.543 -23.294 1.00 88.19 93 LYS A CA 1
ATOM 770 C C . LYS A 1 93 ? 26.957 3.550 -24.438 1.00 88.19 93 LYS A C 1
ATOM 772 O O . LYS A 1 93 ? 26.736 3.902 -25.595 1.00 88.19 93 LYS A O 1
ATOM 777 N N . ASN A 1 94 ? 27.386 2.332 -24.106 1.00 89.75 94 ASN A N 1
ATOM 778 C CA . ASN A 1 94 ? 27.667 1.273 -25.062 1.00 89.75 94 ASN A CA 1
ATOM 779 C C . ASN A 1 94 ? 26.733 0.083 -24.815 1.00 89.75 94 ASN A C 1
ATOM 781 O O . ASN A 1 94 ? 26.920 -0.658 -23.854 1.00 89.75 94 ASN A O 1
ATOM 785 N N . PHE A 1 95 ? 25.738 -0.067 -25.684 1.00 90.81 95 PHE A N 1
ATOM 786 C CA . PHE A 1 95 ? 24.770 -1.162 -25.641 1.00 90.81 95 PHE A CA 1
ATOM 787 C C . PHE A 1 95 ? 25.281 -2.425 -26.353 1.00 90.81 95 PHE A C 1
ATOM 789 O O . PHE A 1 95 ? 24.692 -3.481 -26.181 1.00 90.81 95 PHE A O 1
ATOM 796 N N . GLU A 1 96 ? 26.394 -2.365 -27.095 1.00 85.38 96 GLU A N 1
ATOM 797 C CA . GLU A 1 96 ? 26.895 -3.505 -27.886 1.00 85.38 96 GLU A CA 1
ATOM 798 C C . GLU A 1 96 ? 27.223 -4.741 -27.032 1.00 85.38 96 GLU A C 1
ATOM 800 O O . GLU A 1 96 ? 27.152 -5.865 -27.516 1.00 85.38 96 GLU A O 1
ATOM 805 N N . ASN A 1 97 ? 27.527 -4.540 -25.746 1.00 87.44 97 ASN A N 1
ATOM 806 C CA . ASN A 1 97 ? 27.851 -5.618 -24.809 1.00 87.44 97 ASN A CA 1
ATOM 807 C C . ASN A 1 97 ? 26.621 -6.247 -24.132 1.00 87.44 97 ASN A C 1
ATOM 809 O O . ASN A 1 97 ? 26.783 -7.204 -23.381 1.00 87.44 97 ASN A O 1
ATOM 813 N N . LEU A 1 98 ? 25.420 -5.695 -24.330 1.00 90.56 98 LEU A N 1
ATOM 814 C CA . LEU A 1 98 ? 24.184 -6.240 -23.763 1.00 90.56 98 LEU A CA 1
ATOM 815 C C . LEU A 1 98 ? 23.540 -7.206 -24.756 1.00 90.56 98 LEU A C 1
ATOM 817 O O . LEU A 1 98 ? 23.616 -6.998 -25.973 1.00 90.56 98 LEU A O 1
ATOM 821 N N . SER A 1 99 ? 22.894 -8.261 -24.263 1.00 90.31 99 SER A N 1
ATOM 822 C CA . SER A 1 99 ? 22.029 -9.068 -25.122 1.00 90.31 99 SER A CA 1
ATOM 823 C C . SER A 1 99 ? 20.772 -8.276 -25.506 1.00 90.31 99 SER A C 1
ATOM 825 O O . SER A 1 99 ? 20.447 -7.261 -24.887 1.00 90.31 99 SER A O 1
ATOM 827 N N . VAL A 1 100 ? 20.073 -8.715 -26.554 1.00 89.56 100 VAL A N 1
ATOM 828 C CA . VAL A 1 100 ? 18.781 -8.119 -26.934 1.00 89.56 100 VAL A CA 1
ATOM 829 C C . VAL A 1 100 ? 17.767 -8.289 -25.799 1.00 89.56 100 VAL A C 1
ATOM 831 O O . VAL A 1 100 ? 17.141 -7.309 -25.414 1.00 89.56 100 VAL A O 1
ATOM 834 N N . GLY A 1 101 ? 17.715 -9.471 -25.176 1.00 88.62 101 GLY A N 1
ATOM 835 C CA . GLY A 1 101 ? 16.853 -9.720 -24.017 1.00 88.62 101 GLY A CA 1
ATOM 836 C C . GLY A 1 101 ? 17.151 -8.791 -22.835 1.00 88.62 101 GLY A C 1
ATOM 837 O O . GLY A 1 101 ? 16.228 -8.217 -22.268 1.00 88.62 101 GLY A O 1
ATOM 838 N N . ASP A 1 102 ? 18.431 -8.537 -22.522 1.00 89.19 102 ASP A N 1
ATOM 839 C CA . ASP A 1 102 ? 18.792 -7.578 -21.462 1.00 89.19 102 ASP A CA 1
ATOM 840 C C . ASP A 1 102 ? 18.289 -6.161 -21.782 1.00 89.19 102 ASP A C 1
ATOM 842 O O . ASP A 1 102 ? 17.909 -5.403 -20.888 1.00 89.19 102 ASP A O 1
ATOM 846 N N . MET A 1 103 ? 18.324 -5.760 -23.057 1.00 92.69 103 MET A N 1
ATOM 847 C CA . MET A 1 103 ? 17.809 -4.459 -23.484 1.00 92.69 103 MET A CA 1
ATOM 848 C C . MET A 1 103 ? 16.288 -4.388 -23.359 1.00 92.69 103 MET A C 1
ATOM 850 O O . MET A 1 103 ? 15.785 -3.374 -22.877 1.00 92.69 103 MET A O 1
ATOM 854 N N . GLU A 1 104 ? 15.584 -5.443 -23.773 1.00 91.50 104 GLU A N 1
ATOM 855 C CA . GLU A 1 104 ? 14.123 -5.550 -23.723 1.00 91.50 104 GLU A CA 1
ATOM 856 C C . GLU A 1 104 ? 13.589 -5.573 -22.289 1.00 91.50 104 GLU A C 1
ATOM 858 O O . GLU A 1 104 ? 12.678 -4.808 -21.982 1.00 91.50 104 GLU A O 1
ATOM 863 N N . GLU A 1 105 ? 14.197 -6.344 -21.381 1.00 88.31 105 GLU A N 1
ATOM 864 C CA . GLU A 1 105 ? 13.813 -6.376 -19.958 1.00 88.31 105 GLU A CA 1
ATOM 865 C C . GLU A 1 105 ? 13.906 -4.973 -19.332 1.00 88.31 105 GLU A C 1
ATOM 867 O O . GLU A 1 105 ? 13.089 -4.558 -18.512 1.00 88.31 105 GLU A O 1
ATOM 872 N N . ASN A 1 106 ? 14.876 -4.171 -19.779 1.00 90.06 106 ASN A N 1
ATOM 873 C CA . ASN A 1 106 ? 15.036 -2.792 -19.334 1.00 90.06 106 ASN A CA 1
ATOM 874 C C . ASN A 1 106 ? 14.111 -1.788 -20.052 1.00 90.06 106 ASN A C 1
ATOM 876 O O . ASN A 1 106 ? 14.236 -0.585 -19.808 1.00 90.06 106 ASN A O 1
ATOM 880 N N . LEU A 1 107 ? 13.175 -2.224 -20.895 1.00 89.81 107 LEU A N 1
ATOM 881 C CA . LEU A 1 107 ? 12.081 -1.385 -21.401 1.00 89.81 107 LEU A CA 1
ATOM 882 C C . LEU A 1 107 ? 10.833 -1.456 -20.521 1.00 89.81 107 LEU A C 1
ATOM 884 O O . LEU A 1 107 ? 10.030 -0.522 -20.544 1.00 89.81 107 LEU A O 1
ATOM 888 N N . GLU A 1 108 ? 10.685 -2.521 -19.730 1.00 82.31 108 GLU A N 1
ATOM 889 C CA . GLU A 1 108 ? 9.514 -2.732 -18.885 1.00 82.31 108 GLU A CA 1
ATOM 890 C C . GLU A 1 108 ? 9.433 -1.651 -17.807 1.00 82.31 108 GLU A C 1
ATOM 892 O O . GLU A 1 108 ? 10.254 -1.587 -16.887 1.00 82.31 108 GLU A O 1
ATOM 897 N N . ASN A 1 109 ? 8.450 -0.763 -17.932 1.00 89.44 109 ASN A N 1
ATOM 898 C CA . ASN A 1 109 ? 8.082 0.165 -16.871 1.00 89.44 109 ASN A CA 1
ATOM 899 C C . ASN A 1 109 ? 7.134 -0.538 -15.909 1.00 89.44 109 ASN A C 1
ATOM 901 O O . ASN A 1 109 ? 6.369 -1.414 -16.308 1.00 89.44 109 ASN A O 1
ATOM 905 N N . PHE A 1 110 ? 7.171 -0.158 -14.635 1.00 88.94 110 PHE A N 1
ATOM 906 C CA . PHE A 1 110 ? 6.378 -0.854 -13.633 1.00 88.94 110 PHE A CA 1
ATOM 907 C C . PHE A 1 110 ? 5.805 0.098 -12.595 1.00 88.94 110 PHE A C 1
ATOM 909 O O . PHE A 1 110 ? 6.342 1.165 -12.301 1.00 88.94 110 PHE A O 1
ATOM 916 N N . THR A 1 111 ? 4.716 -0.350 -11.989 1.00 90.50 111 THR A N 1
ATOM 917 C CA . THR A 1 111 ? 4.194 0.195 -10.747 1.00 90.50 111 THR A CA 1
ATOM 918 C C . THR A 1 111 ? 3.974 -0.961 -9.779 1.00 90.50 111 THR A C 1
ATOM 920 O O . THR A 1 111 ? 3.691 -2.088 -10.193 1.00 90.50 111 THR A O 1
ATOM 923 N N . LYS A 1 112 ? 4.142 -0.714 -8.482 1.00 90.56 112 LYS A N 1
ATOM 924 C CA . LYS A 1 112 ? 3.906 -1.705 -7.437 1.00 90.56 112 LYS A CA 1
ATOM 925 C C . LYS A 1 112 ? 3.002 -1.099 -6.379 1.00 90.56 112 LYS A C 1
ATOM 927 O O . LYS A 1 112 ? 3.405 -0.218 -5.625 1.00 90.56 112 LYS A O 1
ATOM 932 N N . GLU A 1 113 ? 1.782 -1.608 -6.327 1.00 90.12 113 GLU A N 1
ATOM 933 C CA . GLU A 1 113 ? 0.808 -1.257 -5.303 1.00 90.12 113 GLU A CA 1
ATOM 934 C C . GLU A 1 113 ? 1.110 -2.018 -3.998 1.00 90.12 113 GLU A C 1
ATOM 936 O O . GLU A 1 113 ? 1.194 -3.255 -4.023 1.00 90.12 113 GLU A O 1
ATOM 941 N N . PRO A 1 114 ? 1.281 -1.324 -2.856 1.00 89.69 114 PRO A N 1
ATOM 942 C CA . PRO A 1 114 ? 1.172 -1.960 -1.556 1.00 89.69 114 PRO A CA 1
ATOM 943 C C . PRO A 1 114 ? -0.299 -2.309 -1.322 1.00 89.69 114 PRO A C 1
ATOM 945 O O . PRO A 1 114 ? -1.165 -1.437 -1.325 1.00 89.69 114 PRO A O 1
ATOM 948 N N . LYS A 1 115 ? -0.591 -3.595 -1.135 1.00 89.12 115 LYS A N 1
ATOM 949 C CA . LYS A 1 115 ? -1.940 -4.053 -0.797 1.00 89.12 115 LYS A CA 1
ATOM 950 C C . LYS A 1 115 ? -2.173 -3.808 0.689 1.00 89.12 115 LYS A C 1
ATOM 952 O O . LYS A 1 115 ? -1.797 -4.648 1.498 1.00 89.12 115 LYS A O 1
ATOM 957 N N . LEU A 1 116 ? -2.711 -2.636 1.014 1.00 92.00 116 LEU A N 1
ATOM 958 C CA . LEU A 1 116 ? -2.985 -2.224 2.390 1.00 92.00 116 LEU A CA 1
ATOM 959 C C . LEU A 1 116 ? -4.427 -2.582 2.758 1.00 92.00 116 LEU A C 1
ATOM 961 O O . LEU A 1 116 ? -5.374 -2.157 2.087 1.00 92.00 116 LEU A O 1
ATOM 965 N N . GLU A 1 117 ? -4.584 -3.400 3.792 1.00 86.38 117 GLU A N 1
ATOM 966 C CA . GLU A 1 117 ? -5.877 -3.940 4.217 1.00 86.38 117 GLU A CA 1
ATOM 967 C C . GLU A 1 117 ? -6.543 -3.002 5.234 1.00 86.38 117 GLU A C 1
ATOM 969 O O . GLU A 1 117 ? -5.892 -2.419 6.090 1.00 86.38 117 GLU A O 1
ATOM 974 N N . TYR A 1 118 ? -7.867 -2.849 5.166 1.00 93.69 118 TYR A N 1
ATOM 975 C CA . TYR A 1 118 ? -8.620 -1.986 6.095 1.00 93.69 118 TYR A CA 1
ATOM 976 C C . TYR A 1 118 ? -9.966 -2.598 6.497 1.00 93.69 118 TYR A C 1
ATOM 978 O O . TYR A 1 118 ? -10.956 -1.911 6.789 1.00 93.69 118 TYR A O 1
ATOM 986 N N . THR A 1 119 ? -10.031 -3.929 6.479 1.00 96.31 119 THR A N 1
ATOM 987 C CA . THR A 1 119 ? -11.268 -4.680 6.680 1.00 96.31 119 THR A CA 1
ATOM 988 C C . THR A 1 119 ? -11.809 -4.476 8.090 1.00 96.31 119 THR A C 1
ATOM 990 O O . THR A 1 119 ? -13.020 -4.288 8.255 1.00 96.31 119 THR A O 1
ATOM 993 N N . TYR A 1 120 ? -10.956 -4.482 9.117 1.00 97.69 120 TYR A N 1
ATOM 994 C CA . TYR A 1 120 ? -11.420 -4.280 10.491 1.00 97.69 120 TYR A CA 1
ATOM 995 C C . TYR A 1 120 ? -11.803 -2.831 10.771 1.00 97.69 120 TYR A C 1
ATOM 997 O O . TYR A 1 120 ? -12.809 -2.597 11.442 1.00 97.69 120 TYR A O 1
ATOM 1005 N N . PHE A 1 121 ? -11.098 -1.861 10.188 1.00 97.25 121 PHE A N 1
ATOM 1006 C CA . PHE A 1 121 ? -11.503 -0.459 10.292 1.00 97.2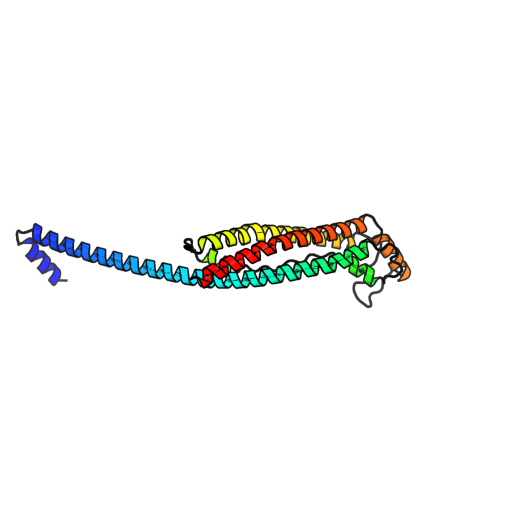5 121 PHE A CA 1
ATOM 1007 C C . PHE A 1 121 ? -12.895 -0.232 9.682 1.00 97.25 121 PHE A C 1
ATOM 1009 O O . PHE A 1 121 ? -13.768 0.379 10.301 1.00 97.25 121 PHE A O 1
ATOM 1016 N N . LYS A 1 122 ? -13.173 -0.844 8.525 1.00 96.75 122 LYS A N 1
ATOM 1017 C CA . LYS A 1 122 ? -14.506 -0.811 7.908 1.00 96.75 122 LYS A CA 1
ATOM 1018 C C . LYS A 1 122 ? -15.584 -1.434 8.802 1.00 96.75 122 LYS A C 1
ATOM 1020 O O . LYS A 1 122 ? -16.711 -0.941 8.837 1.00 96.75 122 LYS A O 1
ATOM 1025 N N . LYS A 1 123 ? -15.266 -2.502 9.544 1.00 97.50 123 LYS A N 1
ATOM 1026 C CA . LYS A 1 123 ? -16.197 -3.094 10.524 1.00 97.50 123 LYS A CA 1
ATOM 1027 C C . LYS A 1 123 ? -16.518 -2.132 11.667 1.00 97.50 123 LYS A C 1
ATOM 1029 O O . LYS A 1 123 ? -17.670 -2.109 12.092 1.00 97.50 123 LYS A O 1
ATOM 1034 N N . ILE A 1 124 ? -15.556 -1.321 12.119 1.00 96.50 124 ILE A N 1
ATOM 1035 C CA . ILE A 1 124 ? -15.806 -0.270 13.119 1.00 96.50 124 ILE A CA 1
ATOM 1036 C C . ILE A 1 124 ? -16.803 0.744 12.555 1.00 96.50 124 ILE A C 1
ATOM 1038 O O . ILE A 1 124 ? -17.843 0.965 13.169 1.00 96.50 124 ILE A O 1
ATOM 1042 N N . GLY A 1 125 ? -16.566 1.276 11.353 1.00 93.88 125 GLY A N 1
ATOM 1043 C CA . GLY A 1 125 ? -17.491 2.230 10.725 1.00 93.88 125 GLY A CA 1
ATOM 1044 C C . GLY A 1 125 ? -18.904 1.662 10.524 1.00 93.88 125 GLY A C 1
ATOM 1045 O O . GLY A 1 125 ? -19.898 2.329 10.801 1.00 93.88 125 GLY A O 1
ATOM 1046 N N . ASN A 1 126 ? -19.005 0.391 10.129 1.00 95.69 126 ASN A N 1
ATOM 1047 C CA . ASN A 1 126 ? -20.288 -0.286 9.914 1.00 95.69 126 ASN A CA 1
ATOM 1048 C C . ASN A 1 126 ? -21.006 -0.699 11.207 1.00 95.69 126 ASN A C 1
ATOM 1050 O O . ASN A 1 126 ? -22.180 -1.060 11.154 1.00 95.69 126 ASN A O 1
ATOM 1054 N N . SER A 1 127 ? -20.323 -0.690 12.354 1.00 93.62 127 SER A N 1
ATOM 1055 C CA . SER A 1 127 ? -20.916 -1.097 13.634 1.00 93.62 127 SER A CA 1
ATOM 1056 C C . SER A 1 127 ? -21.926 -0.084 14.185 1.00 93.62 127 SER A C 1
ATOM 1058 O O . SER A 1 127 ? -22.717 -0.431 15.056 1.00 93.62 127 SER A O 1
ATOM 1060 N N . GLY A 1 128 ? -21.902 1.163 13.696 1.00 91.06 128 GLY A N 1
ATOM 1061 C CA . GLY A 1 128 ? -22.721 2.258 14.223 1.00 91.06 128 GLY A CA 1
ATOM 1062 C C . GLY A 1 128 ? -22.241 2.808 15.571 1.00 91.06 128 GLY A C 1
ATOM 1063 O O . GLY A 1 128 ? -22.906 3.668 16.143 1.00 91.06 128 GLY A O 1
ATOM 1064 N N . ILE A 1 129 ? -21.096 2.341 16.083 1.00 93.44 129 ILE A N 1
ATOM 1065 C CA . ILE A 1 129 ? -20.486 2.856 17.312 1.00 93.44 129 ILE A CA 1
ATOM 1066 C C . ILE A 1 129 ? -19.954 4.267 17.047 1.00 93.44 129 ILE A C 1
ATOM 1068 O O . ILE A 1 129 ? -19.115 4.467 16.172 1.00 93.44 129 ILE A O 1
ATOM 1072 N N . THR A 1 130 ? -20.427 5.241 17.827 1.00 91.06 130 THR A N 1
ATOM 1073 C CA . THR A 1 130 ? -20.002 6.650 17.727 1.00 91.06 130 THR A CA 1
ATOM 1074 C C . THR A 1 130 ? -19.311 7.170 18.984 1.00 91.06 130 THR A C 1
ATOM 1076 O O . THR A 1 130 ? -18.699 8.233 18.946 1.00 91.06 130 THR A O 1
ATOM 1079 N N . ASN A 1 131 ? -19.428 6.460 20.109 1.00 91.81 131 ASN A N 1
ATOM 1080 C CA . ASN A 1 131 ? -18.742 6.797 21.350 1.00 91.81 131 ASN A CA 1
ATOM 1081 C C . ASN A 1 131 ? -17.551 5.856 21.537 1.00 91.81 131 ASN A C 1
ATOM 1083 O O . ASN A 1 131 ? -17.733 4.671 21.804 1.00 91.81 131 ASN A O 1
ATOM 1087 N N . PHE A 1 132 ? -16.340 6.388 21.393 1.00 94.75 132 PHE A N 1
ATOM 1088 C CA . PHE A 1 132 ? -15.108 5.601 21.477 1.00 94.75 132 PHE A CA 1
ATOM 1089 C C . PHE A 1 132 ? -14.423 5.698 22.844 1.00 94.75 132 PHE A C 1
ATOM 1091 O O . PHE A 1 132 ? -13.443 4.996 23.084 1.00 94.75 132 PHE A O 1
ATOM 1098 N N . GLY A 1 133 ? -14.917 6.546 23.755 1.00 93.44 133 GLY A N 1
ATOM 1099 C CA . GLY A 1 133 ? -14.347 6.718 25.091 1.00 93.44 133 GLY A CA 1
ATOM 1100 C C . GLY A 1 133 ? -12.833 6.950 25.051 1.00 93.44 133 GLY A C 1
ATOM 1101 O O . GLY A 1 133 ? -12.344 7.839 24.352 1.00 93.44 133 GLY A O 1
ATOM 1102 N N . LEU A 1 134 ? -12.084 6.116 25.771 1.00 93.50 134 LEU A N 1
ATOM 1103 C CA . LEU A 1 134 ? -10.619 6.174 25.832 1.00 93.50 134 LEU A CA 1
ATOM 1104 C C . LEU A 1 134 ? -9.916 5.868 24.492 1.00 93.50 134 LEU A C 1
ATOM 1106 O O . LEU A 1 134 ? -8.768 6.260 24.305 1.00 93.50 134 LEU A O 1
ATOM 1110 N N . TYR A 1 135 ? -10.609 5.242 23.535 1.00 96.94 135 TYR A N 1
ATOM 1111 C CA . TYR A 1 135 ? -10.089 4.939 22.198 1.00 96.94 135 TYR A CA 1
ATOM 1112 C C . TYR A 1 135 ? -10.266 6.095 21.197 1.00 96.94 135 TYR A C 1
ATOM 1114 O O . TYR A 1 135 ? -9.867 5.965 20.043 1.00 96.94 135 TYR A O 1
ATOM 1122 N N . SER A 1 136 ? -10.852 7.229 21.602 1.00 96.56 136 SER A N 1
ATOM 1123 C CA . SER A 1 136 ? -11.175 8.332 20.678 1.00 96.56 136 SER A CA 1
ATOM 1124 C C . SER A 1 136 ? -9.954 8.841 19.906 1.00 96.56 136 SER A C 1
ATOM 1126 O O . SER A 1 136 ? -10.019 8.973 18.689 1.00 96.56 136 SER A O 1
ATOM 1128 N N . ASN A 1 137 ? -8.813 9.023 20.578 1.00 96.56 137 ASN A N 1
ATOM 1129 C CA . ASN A 1 137 ? -7.596 9.528 19.934 1.00 96.56 137 ASN A CA 1
ATOM 1130 C C . ASN A 1 137 ? -7.057 8.569 18.862 1.00 96.56 137 ASN A C 1
ATOM 1132 O O . ASN A 1 137 ? -6.696 9.005 17.772 1.00 96.56 137 ASN A O 1
ATOM 1136 N N . VAL A 1 138 ? -7.021 7.261 19.151 1.00 97.44 138 VAL A N 1
ATOM 1137 C CA . VAL A 1 138 ? -6.552 6.276 18.162 1.00 97.44 138 VAL A CA 1
ATOM 1138 C C . VAL A 1 138 ? -7.533 6.170 17.001 1.00 97.44 138 VAL A C 1
ATOM 1140 O O . VAL A 1 138 ? -7.106 6.093 15.858 1.00 97.44 138 VAL A O 1
ATOM 1143 N N . ILE A 1 139 ? -8.842 6.251 17.258 1.00 97.62 139 ILE A N 1
ATOM 1144 C CA . ILE A 1 139 ? -9.861 6.245 16.205 1.00 97.62 139 ILE A CA 1
ATOM 1145 C C . ILE A 1 139 ? -9.726 7.469 15.295 1.00 97.62 139 ILE A C 1
ATOM 1147 O O . ILE A 1 139 ? -9.793 7.318 14.079 1.00 97.62 139 ILE A O 1
ATOM 1151 N N . GLU A 1 140 ? -9.489 8.662 15.842 1.00 96.56 140 GLU A N 1
ATOM 1152 C CA . GLU A 1 140 ? -9.259 9.868 15.038 1.00 96.56 140 GLU A CA 1
ATOM 1153 C C . GLU A 1 140 ? -8.037 9.740 14.121 1.00 96.56 140 GLU A C 1
ATOM 1155 O O . GLU A 1 140 ? -8.085 10.163 12.964 1.00 96.56 140 GLU A O 1
ATOM 1160 N N . ASP A 1 141 ? -6.946 9.149 14.609 1.00 97.00 141 ASP A N 1
ATOM 1161 C CA . ASP A 1 141 ? -5.750 8.918 13.797 1.00 97.00 141 ASP A CA 1
ATOM 1162 C C . ASP A 1 141 ? -5.992 7.845 12.720 1.00 97.00 141 ASP A C 1
ATOM 1164 O O . ASP A 1 141 ? -5.599 8.043 11.567 1.00 97.00 141 ASP A O 1
ATOM 1168 N N . LEU A 1 142 ? -6.729 6.775 13.040 1.00 97.38 142 LEU A N 1
ATOM 1169 C CA . LEU A 1 142 ? -7.150 5.765 12.061 1.00 97.38 142 LEU A CA 1
ATOM 1170 C C . LEU A 1 142 ? -8.062 6.360 10.978 1.00 97.38 142 LEU A C 1
ATOM 1172 O O . LEU A 1 142 ? -7.878 6.056 9.803 1.00 97.38 142 LEU A O 1
ATOM 1176 N N . ILE A 1 143 ? -8.999 7.241 11.344 1.00 96.62 143 ILE A N 1
ATOM 1177 C CA . ILE A 1 143 ? -9.855 7.957 10.387 1.00 96.62 143 ILE A CA 1
ATOM 1178 C C . ILE A 1 143 ? -8.995 8.776 9.426 1.00 96.62 143 ILE A C 1
ATOM 1180 O O . ILE A 1 143 ? -9.141 8.646 8.215 1.00 96.62 143 ILE A O 1
ATOM 1184 N N . LYS A 1 144 ? -8.045 9.579 9.925 1.00 96.56 144 LYS A N 1
ATOM 1185 C CA . LYS A 1 144 ? -7.144 10.350 9.046 1.00 96.56 144 LYS A CA 1
ATOM 1186 C C . LYS A 1 144 ? -6.361 9.427 8.111 1.00 96.56 144 LYS A C 1
ATOM 1188 O O . LYS A 1 144 ? -6.241 9.712 6.922 1.00 96.56 144 LYS A O 1
ATOM 1193 N N . TYR A 1 145 ? -5.844 8.319 8.632 1.00 96.38 145 TYR A N 1
ATOM 1194 C CA . TYR A 1 145 ? -5.085 7.362 7.839 1.00 96.38 145 TYR A CA 1
ATOM 1195 C C . TYR A 1 145 ? -5.928 6.740 6.716 1.00 96.38 145 TYR A C 1
ATOM 1197 O O . TYR A 1 145 ? -5.561 6.848 5.544 1.00 96.38 145 TYR A O 1
ATOM 1205 N N . TYR A 1 146 ? -7.075 6.149 7.044 1.00 96.25 146 TYR A N 1
ATOM 1206 C CA . TYR A 1 146 ? -7.893 5.412 6.079 1.00 96.25 146 TYR A CA 1
ATOM 1207 C C . TYR A 1 146 ? -8.760 6.299 5.178 1.00 96.25 146 TYR A C 1
ATOM 1209 O O . TYR A 1 146 ? -9.018 5.906 4.042 1.00 96.25 146 TYR A O 1
ATOM 1217 N N . ASP A 1 147 ? -9.160 7.495 5.621 1.00 95.56 147 ASP A N 1
ATOM 1218 C CA . ASP A 1 147 ? -10.035 8.381 4.836 1.00 95.56 147 ASP A CA 1
ATOM 1219 C C . ASP A 1 147 ? -9.266 9.461 4.060 1.00 95.56 147 ASP A C 1
ATOM 1221 O O . ASP A 1 147 ? -9.805 10.045 3.117 1.00 95.56 147 ASP A O 1
ATOM 1225 N N . ILE A 1 148 ? -8.006 9.738 4.417 1.00 95.31 148 ILE A N 1
ATOM 1226 C CA . ILE A 1 148 ? -7.194 10.776 3.759 1.00 95.31 148 ILE A CA 1
ATOM 1227 C C . ILE A 1 148 ? -5.934 10.172 3.147 1.00 95.31 148 ILE A C 1
ATOM 1229 O O . ILE A 1 148 ? -5.713 10.293 1.938 1.00 95.31 148 ILE A O 1
ATOM 1233 N N . THR A 1 149 ? -5.112 9.508 3.959 1.00 95.25 149 THR A N 1
ATOM 1234 C CA . THR A 1 149 ? -3.792 9.036 3.522 1.00 95.25 149 THR A CA 1
ATOM 1235 C C . THR A 1 149 ? -3.896 7.899 2.505 1.00 95.25 149 THR A C 1
ATOM 1237 O O . THR A 1 149 ? -3.294 7.986 1.431 1.00 95.25 149 THR A O 1
ATOM 1240 N N . ILE A 1 150 ? -4.699 6.868 2.787 1.00 94.94 150 ILE A N 1
ATOM 1241 C CA . ILE A 1 150 ? -4.897 5.729 1.879 1.00 94.94 150 ILE A CA 1
ATOM 1242 C C . ILE A 1 150 ? -5.534 6.151 0.542 1.00 94.94 150 ILE A C 1
ATOM 1244 O O . ILE A 1 150 ? -4.982 5.808 -0.506 1.00 94.94 150 ILE A O 1
ATOM 1248 N N . PRO A 1 151 ? -6.616 6.954 0.495 1.00 95.50 151 PRO A N 1
ATOM 1249 C CA . PRO A 1 151 ? -7.191 7.397 -0.774 1.00 95.50 151 PRO A CA 1
ATOM 1250 C C . PRO A 1 151 ? -6.230 8.246 -1.610 1.00 95.50 151 PRO A C 1
ATOM 1252 O O . PRO A 1 151 ? -6.204 8.118 -2.837 1.00 95.50 151 PRO A O 1
ATOM 1255 N N . TYR A 1 152 ? -5.411 9.090 -0.973 1.00 95.62 152 TYR A N 1
ATOM 1256 C CA . TYR A 1 152 ? -4.369 9.846 -1.668 1.00 95.62 152 TYR A CA 1
ATOM 1257 C C . TYR A 1 152 ? -3.310 8.925 -2.294 1.00 95.62 152 TYR A C 1
ATOM 1259 O O . TYR A 1 152 ? -2.947 9.101 -3.465 1.00 95.62 152 TYR A O 1
ATOM 1267 N N . LEU A 1 153 ? -2.848 7.922 -1.541 1.00 95.69 153 LEU A N 1
ATOM 1268 C CA . LEU A 1 153 ? -1.906 6.915 -2.026 1.00 95.69 153 LEU A CA 1
ATOM 1269 C C . LEU A 1 153 ? -2.497 6.132 -3.208 1.00 95.69 153 LEU A C 1
ATOM 1271 O O . LEU A 1 153 ? -1.889 6.095 -4.278 1.00 95.69 153 LEU A O 1
ATOM 1275 N N . ASN A 1 154 ? -3.715 5.606 -3.066 1.00 94.50 154 ASN A N 1
ATOM 1276 C CA . ASN A 1 154 ? -4.391 4.822 -4.104 1.00 94.50 154 ASN A CA 1
ATOM 1277 C C . ASN A 1 154 ? -4.615 5.639 -5.382 1.00 94.50 154 ASN A C 1
ATOM 1279 O O . ASN A 1 154 ? -4.373 5.156 -6.487 1.00 94.50 154 ASN A O 1
ATOM 1283 N N . LYS A 1 155 ? -5.005 6.914 -5.255 1.00 96.19 155 LYS A N 1
ATOM 1284 C CA . LYS A 1 155 ? -5.143 7.817 -6.407 1.00 96.19 155 LYS A CA 1
ATOM 1285 C C . LYS A 1 155 ? -3.812 8.038 -7.127 1.00 96.19 155 LYS A C 1
ATOM 1287 O O . LYS A 1 155 ? -3.776 8.092 -8.359 1.00 96.19 155 LYS A O 1
ATOM 1292 N N . THR A 1 156 ? -2.727 8.184 -6.371 1.00 95.75 156 THR A N 1
ATOM 1293 C CA . THR A 1 156 ? -1.376 8.343 -6.923 1.00 95.75 156 THR A CA 1
ATOM 1294 C C . THR A 1 156 ? -0.962 7.089 -7.690 1.00 95.75 156 THR A C 1
ATOM 1296 O O . THR A 1 156 ? -0.538 7.193 -8.840 1.00 95.75 156 THR A O 1
ATOM 1299 N N . ILE A 1 157 ? -1.162 5.912 -7.096 1.00 95.00 157 ILE A N 1
ATOM 1300 C CA . ILE A 1 157 ? -0.854 4.617 -7.712 1.00 95.00 157 ILE A CA 1
ATOM 1301 C C . ILE A 1 157 ? -1.656 4.427 -8.996 1.00 95.00 157 ILE A C 1
ATOM 1303 O O . ILE A 1 157 ? -1.056 4.172 -10.034 1.00 95.00 157 ILE A O 1
ATOM 1307 N N . ALA A 1 158 ? -2.972 4.649 -8.968 1.00 95.75 158 ALA A N 1
ATOM 1308 C CA . ALA A 1 158 ? -3.822 4.544 -10.155 1.00 95.75 158 ALA A CA 1
ATOM 1309 C C . ALA A 1 158 ? -3.383 5.509 -11.272 1.00 95.75 158 ALA A C 1
ATOM 1311 O O . ALA A 1 158 ? -3.404 5.174 -12.455 1.00 95.75 158 ALA A O 1
ATOM 1312 N N . THR A 1 159 ? -2.933 6.712 -10.904 1.00 96.38 159 THR A N 1
ATOM 1313 C CA . THR A 1 159 ? -2.393 7.681 -11.868 1.00 96.38 159 THR A CA 1
ATOM 1314 C C . THR A 1 159 ? -1.097 7.182 -12.506 1.00 96.38 159 THR A C 1
ATOM 1316 O O . THR A 1 159 ? -0.868 7.418 -13.693 1.00 96.38 159 THR A O 1
ATOM 1319 N N . TYR A 1 160 ? -0.232 6.529 -11.731 1.00 96.56 160 TYR A N 1
ATOM 1320 C CA . TYR A 1 160 ? 1.035 5.986 -12.216 1.00 96.56 160 TYR A CA 1
ATOM 1321 C C . TYR A 1 160 ? 0.848 4.706 -13.023 1.00 96.56 160 TYR A C 1
ATOM 1323 O O . TYR A 1 160 ? 1.490 4.573 -14.058 1.00 96.56 160 TYR A O 1
ATOM 1331 N N . ASP A 1 161 ? -0.085 3.844 -12.636 1.00 95.75 161 ASP A N 1
ATOM 1332 C CA . ASP A 1 161 ? -0.491 2.675 -13.415 1.00 95.75 161 ASP A CA 1
ATOM 1333 C C . ASP A 1 161 ? -0.980 3.083 -14.813 1.00 95.75 161 ASP A C 1
ATOM 1335 O O . ASP A 1 161 ? -0.445 2.647 -15.830 1.00 95.75 161 ASP A O 1
ATOM 1339 N N . ALA A 1 162 ? -1.869 4.080 -14.883 1.00 96.25 162 ALA A N 1
ATOM 1340 C CA . ALA A 1 162 ? -2.319 4.641 -16.155 1.00 96.25 162 ALA A CA 1
ATOM 1341 C C . ALA A 1 162 ? -1.189 5.283 -16.987 1.00 96.25 162 ALA A C 1
ATOM 1343 O O . ALA A 1 162 ? -1.315 5.408 -18.205 1.00 96.25 162 ALA A O 1
ATOM 1344 N N . GLN A 1 163 ? -0.102 5.745 -16.359 1.00 95.75 163 GLN A N 1
ATOM 1345 C CA . GLN A 1 163 ? 1.075 6.233 -17.086 1.00 95.75 163 GLN A CA 1
ATOM 1346 C C . GLN A 1 163 ? 1.934 5.089 -17.617 1.00 95.75 163 GLN A C 1
ATOM 1348 O O . GLN A 1 163 ? 2.375 5.179 -18.758 1.00 95.75 163 GLN A O 1
ATOM 1353 N N . VAL A 1 164 ? 2.132 4.031 -16.828 1.00 95.81 164 VAL A N 1
ATOM 1354 C CA . VAL A 1 164 ? 2.854 2.825 -17.254 1.00 95.81 164 VAL A CA 1
ATOM 1355 C C . VAL A 1 164 ? 2.171 2.206 -18.472 1.00 95.81 164 VAL A C 1
ATOM 1357 O O . VAL A 1 164 ? 2.848 1.927 -19.455 1.00 95.81 164 VAL A O 1
ATOM 1360 N N . ILE A 1 165 ? 0.838 2.107 -18.469 1.00 95.12 165 ILE A N 1
ATOM 1361 C CA . ILE A 1 165 ? 0.065 1.615 -19.622 1.00 95.12 165 ILE A CA 1
ATOM 1362 C C . ILE A 1 165 ? 0.347 2.450 -20.882 1.00 95.12 165 ILE A C 1
ATOM 1364 O O . ILE A 1 165 ? 0.653 1.898 -21.933 1.00 95.12 165 ILE A O 1
ATOM 1368 N N . ARG A 1 166 ? 0.320 3.786 -20.783 1.00 94.56 166 ARG A N 1
ATOM 1369 C CA . ARG A 1 166 ? 0.616 4.668 -21.932 1.00 94.56 166 ARG A CA 1
ATOM 1370 C C . ARG A 1 166 ? 2.046 4.535 -22.452 1.00 94.56 166 ARG A C 1
ATOM 1372 O O . ARG A 1 166 ? 2.315 4.775 -23.623 1.00 94.56 166 ARG A O 1
ATOM 1379 N N . GLU A 1 167 ? 2.990 4.232 -21.576 1.00 95.12 167 GLU A N 1
ATOM 1380 C CA . GLU A 1 167 ? 4.383 4.036 -21.971 1.00 95.12 167 GLU A CA 1
ATOM 1381 C C . GLU A 1 167 ? 4.588 2.671 -22.631 1.00 95.12 167 GLU A C 1
ATOM 1383 O O . GLU A 1 167 ? 5.327 2.578 -23.608 1.00 95.12 167 GLU A O 1
ATOM 1388 N N . ASP A 1 168 ? 3.887 1.643 -22.154 1.00 93.56 168 ASP A N 1
ATOM 1389 C CA . ASP A 1 168 ? 3.828 0.325 -22.785 1.00 93.56 168 ASP A CA 1
ATOM 1390 C C . ASP A 1 168 ? 3.221 0.401 -24.198 1.00 93.56 168 ASP A C 1
ATOM 1392 O O . ASP A 1 168 ? 3.763 -0.192 -25.131 1.00 93.56 168 ASP A O 1
ATOM 1396 N N . GLU A 1 169 ? 2.191 1.232 -24.407 1.00 94.62 169 GLU A N 1
ATOM 1397 C CA . GLU A 1 169 ? 1.649 1.513 -25.745 1.00 94.62 169 GLU A CA 1
ATOM 1398 C C . GLU A 1 169 ? 2.718 2.066 -26.702 1.00 94.62 169 GLU A C 1
ATOM 1400 O O . GLU A 1 169 ? 2.796 1.641 -27.860 1.00 94.62 169 GLU A O 1
ATOM 1405 N N . PHE A 1 170 ? 3.588 2.966 -26.224 1.00 94.62 170 PHE A N 1
ATOM 1406 C CA . PHE A 1 170 ? 4.693 3.475 -27.036 1.00 94.62 170 PHE A CA 1
ATOM 1407 C C . PHE A 1 170 ? 5.654 2.358 -27.451 1.00 94.62 170 PHE A C 1
ATOM 1409 O O . PHE A 1 170 ? 6.018 2.265 -28.630 1.00 94.62 170 PHE A O 1
ATOM 1416 N N . TRP A 1 171 ? 6.062 1.520 -26.493 1.00 93.25 171 TRP A N 1
ATOM 1417 C CA . TRP A 1 171 ? 6.996 0.428 -26.750 1.00 93.25 171 TRP A CA 1
ATOM 1418 C C . TRP A 1 171 ? 6.416 -0.584 -27.736 1.00 93.25 171 TRP A C 1
ATOM 1420 O O . TRP A 1 171 ? 7.094 -0.959 -28.689 1.00 93.25 171 TRP A O 1
ATOM 1430 N N . ARG A 1 172 ? 5.155 -0.983 -27.560 1.00 90.00 172 ARG A N 1
ATOM 1431 C CA . ARG A 1 172 ? 4.540 -2.041 -28.371 1.00 90.00 172 ARG A CA 1
ATOM 1432 C C . ARG A 1 172 ? 4.080 -1.574 -29.745 1.00 90.00 172 ARG A C 1
ATOM 1434 O O . ARG A 1 172 ? 4.204 -2.334 -30.700 1.00 90.00 172 ARG A O 1
ATOM 1441 N N . TYR A 1 173 ? 3.549 -0.356 -29.855 1.00 90.25 173 TYR A N 1
ATOM 1442 C CA . TYR A 1 173 ? 2.782 0.041 -31.041 1.00 90.25 173 TYR A CA 1
ATOM 1443 C C . TYR A 1 173 ? 3.328 1.278 -31.757 1.00 90.25 173 TYR A C 1
ATOM 1445 O O . TYR A 1 173 ? 3.213 1.378 -32.976 1.00 90.25 173 TYR A O 1
ATOM 1453 N N . GLU A 1 174 ? 3.931 2.235 -31.049 1.00 94.50 174 GLU A N 1
ATOM 1454 C CA . GLU A 1 174 ? 4.255 3.537 -31.656 1.00 94.50 174 GLU A CA 1
ATOM 1455 C C . GLU A 1 174 ? 5.686 3.638 -32.205 1.00 94.50 174 GLU A C 1
ATOM 1457 O O . GLU A 1 174 ? 5.939 4.418 -33.127 1.00 94.50 174 GLU A O 1
ATOM 1462 N N . GLN A 1 175 ? 6.641 2.885 -31.651 1.00 92.31 175 GLN A N 1
ATOM 1463 C CA . GLN A 1 175 ? 8.062 3.025 -31.993 1.00 92.31 175 GLN A CA 1
ATOM 1464 C C . GLN A 1 175 ? 8.422 2.596 -33.430 1.00 92.31 175 GLN A C 1
ATOM 1466 O O . GLN A 1 175 ? 9.385 3.130 -33.978 1.00 92.31 175 GLN A O 1
ATOM 1471 N N . ASN A 1 176 ? 7.640 1.700 -34.054 1.00 90.00 176 ASN A N 1
ATOM 1472 C CA . ASN A 1 176 ? 7.704 1.284 -35.473 1.00 90.00 176 ASN A CA 1
ATOM 1473 C C . ASN A 1 176 ? 9.096 0.908 -36.047 1.00 90.00 176 ASN A C 1
ATOM 1475 O O . ASN A 1 176 ? 9.265 0.816 -37.262 1.00 90.00 176 ASN A O 1
ATOM 1479 N N . SER A 1 177 ? 10.103 0.708 -35.200 1.00 92.31 177 SER A N 1
ATOM 1480 C CA . SER A 1 177 ? 11.513 0.516 -35.565 1.00 92.31 177 SER A CA 1
ATOM 1481 C C . SER A 1 177 ? 12.028 -0.882 -35.226 1.00 92.31 177 SER A C 1
ATOM 1483 O O . SER A 1 177 ? 12.856 -1.424 -35.954 1.00 92.31 177 SER A O 1
ATOM 1485 N N . TYR A 1 178 ? 11.501 -1.489 -34.167 1.00 94.31 178 TYR A N 1
ATOM 1486 C CA . TYR A 1 178 ? 11.943 -2.756 -33.598 1.00 94.31 178 TYR A CA 1
ATOM 1487 C C . TYR A 1 178 ? 10.788 -3.765 -33.511 1.00 94.31 178 TYR A C 1
ATOM 1489 O O . TYR A 1 178 ? 9.672 -3.394 -33.149 1.00 94.31 178 TYR A O 1
ATOM 1497 N N . GLU A 1 179 ? 11.042 -5.026 -33.851 1.00 92.31 179 GLU A N 1
ATOM 1498 C CA . GLU A 1 179 ? 10.076 -6.124 -33.743 1.00 92.31 179 GLU A CA 1
ATOM 1499 C C . GLU A 1 179 ? 10.309 -6.905 -32.441 1.00 92.31 179 GLU A C 1
ATOM 1501 O O . GLU A 1 179 ? 11.380 -7.470 -32.241 1.00 92.31 179 GLU A O 1
ATOM 1506 N N . PHE A 1 180 ? 9.306 -6.945 -31.558 1.00 89.88 180 PHE A N 1
ATOM 1507 C CA . PHE A 1 180 ? 9.375 -7.732 -30.324 1.00 89.88 180 PHE A CA 1
ATOM 1508 C C . PHE A 1 180 ? 9.037 -9.198 -30.592 1.00 89.88 180 PHE A C 1
ATOM 1510 O O . PHE A 1 180 ? 7.919 -9.517 -31.002 1.00 89.88 180 PHE A O 1
ATOM 1517 N N . ASN A 1 181 ? 9.962 -10.094 -30.255 1.00 84.69 181 ASN A N 1
ATOM 1518 C CA . ASN A 1 181 ? 9.738 -11.537 -30.307 1.00 84.69 181 ASN A CA 1
ATOM 1519 C C . ASN A 1 181 ? 9.212 -12.026 -28.956 1.00 84.69 181 ASN A C 1
ATOM 1521 O O . ASN A 1 181 ? 9.958 -12.499 -28.108 1.00 84.69 181 ASN A O 1
ATOM 1525 N N . LEU A 1 182 ? 7.904 -11.868 -28.746 1.00 82.19 182 LEU A N 1
ATOM 1526 C CA . LEU A 1 182 ? 7.252 -12.121 -27.453 1.00 82.19 182 LEU A CA 1
ATOM 1527 C C . LEU A 1 182 ? 7.170 -13.608 -27.066 1.00 82.19 182 LEU A C 1
ATOM 1529 O O . LEU A 1 182 ? 6.852 -13.914 -25.918 1.00 82.19 182 LEU A O 1
ATOM 1533 N N . LEU A 1 183 ? 7.381 -14.522 -28.017 1.00 84.56 183 LEU A N 1
ATOM 1534 C CA . LEU A 1 183 ? 7.295 -15.967 -27.819 1.00 84.56 183 LEU A CA 1
ATOM 1535 C C . LEU A 1 183 ? 8.367 -16.683 -28.639 1.00 84.56 183 LEU A C 1
ATOM 1537 O O . LEU A 1 183 ? 8.628 -16.325 -29.790 1.00 84.56 183 LEU A O 1
ATOM 1541 N N . ASP A 1 184 ? 8.920 -17.744 -28.059 1.00 83.50 184 ASP A N 1
ATOM 1542 C CA . ASP A 1 184 ? 9.881 -18.610 -28.733 1.00 83.50 184 ASP A CA 1
ATOM 1543 C C . ASP A 1 184 ? 9.260 -19.292 -29.962 1.00 83.50 184 ASP A C 1
ATOM 1545 O O . ASP A 1 184 ? 8.110 -19.738 -29.946 1.00 83.50 184 ASP A O 1
ATOM 1549 N N . GLY A 1 185 ? 10.051 -19.417 -31.031 1.00 85.56 185 GLY A N 1
ATOM 1550 C CA . GLY A 1 185 ? 9.658 -20.123 -32.254 1.00 85.56 185 GLY A CA 1
ATOM 1551 C C . GLY A 1 185 ? 8.830 -19.306 -33.251 1.00 85.56 185 GLY A C 1
ATOM 1552 O O . GLY A 1 185 ? 8.425 -19.857 -34.274 1.00 85.56 185 GLY A O 1
ATOM 1553 N N . LEU A 1 186 ? 8.595 -18.015 -32.994 1.00 88.25 186 LEU A N 1
ATOM 1554 C CA . LEU A 1 186 ? 8.019 -17.100 -33.980 1.00 88.25 186 LEU A CA 1
ATOM 1555 C C . LEU A 1 186 ? 9.095 -16.596 -34.952 1.00 88.25 186 LEU A C 1
ATOM 1557 O O . LEU A 1 186 ? 10.213 -16.273 -34.551 1.00 88.25 186 LEU A O 1
ATOM 1561 N N . GLU A 1 187 ? 8.755 -16.532 -36.240 1.00 89.12 187 GLU A N 1
ATOM 1562 C CA . GLU A 1 187 ? 9.632 -15.938 -37.249 1.00 89.12 187 GLU A CA 1
ATOM 1563 C C . GLU A 1 187 ? 9.624 -14.409 -37.130 1.00 89.12 187 GLU A C 1
ATOM 1565 O O . GLU A 1 187 ? 8.561 -13.799 -37.036 1.00 89.12 187 GLU A O 1
ATOM 1570 N N . SER A 1 188 ? 10.811 -13.799 -37.185 1.00 90.06 188 SER A N 1
ATOM 1571 C CA . SER A 1 188 ? 10.991 -12.345 -37.238 1.00 90.06 188 SER A CA 1
ATOM 1572 C C . SER A 1 188 ? 11.492 -11.931 -38.614 1.00 90.06 188 SER A C 1
ATOM 1574 O O . SER A 1 188 ? 12.396 -12.549 -39.186 1.00 90.06 188 SER A O 1
ATOM 1576 N N . TYR A 1 189 ? 10.942 -10.838 -39.138 1.00 90.69 189 TYR A N 1
ATOM 1577 C CA . TYR A 1 189 ? 11.428 -10.229 -40.376 1.00 90.69 189 TYR A CA 1
ATOM 1578 C C . TYR A 1 189 ? 12.705 -9.405 -40.154 1.00 90.69 189 TYR A C 1
ATOM 1580 O O . TYR A 1 189 ? 13.399 -9.050 -41.116 1.00 90.69 189 TYR A O 1
ATOM 1588 N N . GLN A 1 190 ? 13.045 -9.092 -38.901 1.00 92.44 190 GLN A N 1
ATOM 1589 C CA . GLN A 1 190 ? 14.319 -8.488 -38.535 1.00 92.44 190 GLN A CA 1
ATOM 1590 C C . GLN A 1 190 ? 15.365 -9.571 -38.239 1.00 92.44 190 GLN A C 1
ATOM 1592 O O . GLN A 1 190 ? 15.272 -10.321 -37.277 1.00 92.44 190 GLN A O 1
ATOM 1597 N N . THR A 1 191 ? 16.439 -9.615 -39.033 1.00 91.69 191 THR A N 1
ATOM 1598 C CA . THR A 1 191 ? 17.624 -10.420 -38.680 1.00 91.69 191 THR A CA 1
ATOM 1599 C C . THR A 1 191 ? 18.183 -9.968 -37.329 1.00 91.69 191 THR A C 1
ATOM 1601 O O . THR A 1 191 ? 18.171 -8.765 -37.070 1.00 91.69 191 THR A O 1
ATOM 1604 N N . GLU A 1 192 ? 18.794 -10.861 -36.550 1.00 88.00 192 GLU A N 1
ATOM 1605 C CA . GLU A 1 192 ? 19.361 -10.552 -35.222 1.00 88.00 192 GLU A CA 1
ATOM 1606 C C . GLU A 1 192 ? 20.229 -9.278 -35.203 1.00 88.00 192 GLU A C 1
ATOM 1608 O O . GLU A 1 192 ? 20.054 -8.400 -34.357 1.00 88.00 192 GLU A O 1
ATOM 1613 N N . LYS A 1 193 ? 21.121 -9.122 -36.192 1.00 91.81 193 LYS A N 1
ATOM 1614 C CA . LYS A 1 193 ? 21.964 -7.925 -36.335 1.00 91.81 193 LYS A CA 1
ATOM 1615 C C . LYS A 1 193 ? 21.134 -6.646 -36.510 1.00 91.81 193 LYS A C 1
ATOM 1617 O O . LYS A 1 193 ? 21.385 -5.654 -35.835 1.00 91.81 193 LYS A O 1
ATOM 1622 N N . LYS A 1 194 ? 20.146 -6.674 -37.408 1.00 93.25 194 LYS A N 1
ATOM 1623 C CA . LYS A 1 194 ? 19.268 -5.529 -37.692 1.00 93.25 194 LYS A CA 1
ATOM 1624 C C . LYS A 1 194 ? 18.362 -5.195 -36.503 1.00 93.25 194 LYS A C 1
ATOM 1626 O O . LYS A 1 194 ? 18.209 -4.023 -36.183 1.00 93.25 194 LYS A O 1
ATOM 1631 N N . ALA A 1 195 ? 17.808 -6.210 -35.840 1.00 92.44 195 ALA A N 1
ATOM 1632 C CA . ALA A 1 195 ? 16.990 -6.053 -34.639 1.00 92.44 195 ALA A CA 1
ATOM 1633 C C . ALA A 1 195 ? 17.783 -5.331 -33.537 1.00 92.44 195 ALA A C 1
ATOM 1635 O O . ALA A 1 195 ? 17.335 -4.320 -32.998 1.00 92.44 195 ALA A O 1
ATOM 1636 N N . ARG A 1 196 ? 19.026 -5.768 -33.289 1.00 93.75 196 ARG A N 1
ATOM 1637 C CA . ARG A 1 196 ? 19.957 -5.102 -32.367 1.00 93.75 196 ARG A CA 1
ATOM 1638 C C . ARG A 1 196 ? 20.230 -3.646 -32.755 1.00 93.75 196 ARG A C 1
ATOM 1640 O O . ARG A 1 196 ? 20.146 -2.767 -31.900 1.00 93.75 196 ARG A O 1
ATOM 1647 N N . GLU A 1 197 ? 20.566 -3.378 -34.016 1.00 94.75 197 GLU A N 1
ATOM 1648 C CA . GLU A 1 197 ? 20.850 -2.018 -34.500 1.00 94.75 197 GLU A CA 1
ATOM 1649 C C . GLU A 1 197 ? 19.651 -1.072 -34.293 1.00 94.75 197 GLU A C 1
ATOM 1651 O O . GLU A 1 197 ? 19.820 0.038 -33.774 1.00 94.75 197 GLU A O 1
ATOM 1656 N N . GLU A 1 198 ? 18.436 -1.514 -34.636 1.00 95.50 198 GLU A N 1
ATOM 1657 C CA . GLU A 1 198 ? 17.217 -0.717 -34.458 1.00 95.50 198 GLU A CA 1
ATOM 1658 C C . GLU A 1 198 ? 16.844 -0.545 -32.979 1.00 95.50 198 GLU A C 1
ATOM 1660 O O . GLU A 1 198 ? 16.507 0.569 -32.572 1.00 95.50 198 GLU A O 1
ATOM 1665 N N . LEU A 1 199 ? 16.996 -1.575 -32.138 1.00 95.12 199 LEU A N 1
ATOM 1666 C CA . LEU A 1 199 ? 16.751 -1.460 -30.697 1.00 95.12 199 LEU A CA 1
ATOM 1667 C C . LEU A 1 199 ? 17.695 -0.447 -30.039 1.00 95.12 199 LEU A C 1
ATOM 1669 O O . LEU A 1 199 ? 17.258 0.414 -29.274 1.00 95.12 199 LEU A O 1
ATOM 1673 N N . ILE A 1 200 ? 18.987 -0.474 -30.378 1.00 95.69 200 ILE A N 1
ATOM 1674 C CA . ILE A 1 200 ? 19.965 0.499 -29.867 1.00 95.69 200 ILE A CA 1
ATOM 1675 C C . ILE A 1 200 ? 19.609 1.921 -30.319 1.00 95.69 200 ILE A C 1
ATOM 1677 O O . ILE A 1 200 ? 19.732 2.877 -29.542 1.00 95.69 200 ILE A O 1
ATOM 1681 N N . LYS A 1 201 ? 19.168 2.090 -31.569 1.00 95.44 201 LYS A N 1
ATOM 1682 C CA . LYS A 1 201 ? 18.730 3.385 -32.105 1.00 95.44 201 LYS A CA 1
ATOM 1683 C C . LYS A 1 201 ? 17.471 3.889 -31.396 1.00 95.44 201 LYS A C 1
ATOM 1685 O O . LYS A 1 201 ? 17.434 5.057 -31.001 1.00 95.44 201 LYS A O 1
ATOM 1690 N N . LEU A 1 202 ? 16.492 3.014 -31.168 1.00 95.50 202 LEU A N 1
ATOM 1691 C CA . LEU A 1 202 ? 15.286 3.305 -30.396 1.00 95.50 202 LEU A CA 1
ATOM 1692 C C . LEU A 1 202 ? 15.638 3.737 -28.970 1.00 95.50 202 LEU A C 1
ATOM 1694 O O . LEU A 1 202 ? 15.221 4.814 -28.543 1.00 95.50 202 LEU A O 1
ATOM 1698 N N . LEU A 1 203 ? 16.469 2.965 -28.266 1.00 94.69 203 LEU A N 1
ATOM 1699 C CA . LEU A 1 203 ? 16.926 3.248 -26.900 1.00 94.69 203 LEU A CA 1
ATOM 1700 C C . LEU A 1 203 ? 17.650 4.591 -26.771 1.00 94.69 203 LEU A C 1
ATOM 1702 O O . LEU A 1 203 ? 17.578 5.240 -25.726 1.00 94.69 203 LEU A O 1
ATOM 1706 N N . LYS A 1 204 ? 18.343 5.030 -27.826 1.00 94.19 204 LYS A N 1
ATOM 1707 C CA . LYS A 1 204 ? 19.021 6.333 -27.886 1.00 94.19 204 LYS A CA 1
ATOM 1708 C C . LYS A 1 204 ? 18.089 7.488 -28.270 1.00 94.19 204 LYS A C 1
ATOM 1710 O O . LYS A 1 204 ? 18.486 8.645 -28.118 1.00 94.19 204 LYS A O 1
ATOM 1715 N N . SER A 1 205 ? 16.866 7.216 -28.729 1.00 95.06 205 SER A N 1
ATOM 1716 C CA . SER A 1 205 ? 15.918 8.255 -29.141 1.00 95.06 205 SER A CA 1
ATOM 1717 C C . SER A 1 205 ? 15.469 9.135 -27.960 1.00 95.06 205 SER A C 1
ATOM 1719 O O . SER A 1 205 ? 15.289 8.637 -26.845 1.00 95.06 205 SER A O 1
ATOM 1721 N N . PRO A 1 206 ? 15.218 10.444 -28.166 1.00 96.31 206 PRO A N 1
ATOM 1722 C CA . PRO A 1 206 ? 14.758 11.326 -27.093 1.00 96.31 206 PRO A CA 1
ATOM 1723 C C . PRO A 1 206 ? 13.497 10.822 -26.380 1.00 96.31 206 PRO A C 1
ATOM 1725 O O . PRO A 1 206 ? 13.404 10.942 -25.158 1.00 96.31 206 PRO A O 1
ATOM 1728 N N . ARG A 1 207 ? 12.549 10.226 -27.117 1.00 95.38 207 ARG A N 1
ATOM 1729 C CA . ARG A 1 207 ? 11.278 9.731 -26.568 1.00 95.38 207 ARG A CA 1
ATOM 1730 C C . ARG A 1 207 ? 11.494 8.544 -25.631 1.00 95.38 207 ARG A C 1
ATOM 1732 O O . ARG A 1 207 ? 11.104 8.635 -24.471 1.00 95.38 207 ARG A O 1
ATOM 1739 N N . ALA A 1 208 ? 12.218 7.516 -26.078 1.00 94.75 208 ALA A N 1
ATOM 1740 C CA . ALA A 1 208 ? 12.582 6.362 -25.251 1.00 94.75 208 ALA A CA 1
ATOM 1741 C C . ALA A 1 208 ? 13.333 6.787 -23.977 1.00 94.75 208 ALA A C 1
ATOM 1743 O O . ALA A 1 208 ? 12.971 6.424 -22.859 1.00 94.75 208 ALA A O 1
ATOM 1744 N N . ARG A 1 209 ? 14.345 7.650 -24.134 1.00 95.00 209 ARG A N 1
ATOM 1745 C CA . ARG A 1 209 ? 15.135 8.190 -23.016 1.00 95.00 209 ARG A CA 1
ATOM 1746 C C . ARG A 1 209 ? 14.286 8.980 -22.024 1.00 95.00 209 ARG A C 1
ATOM 1748 O O . ARG A 1 209 ? 14.597 8.987 -20.835 1.00 95.00 209 ARG A O 1
ATOM 1755 N N . THR A 1 210 ? 13.259 9.676 -22.504 1.00 96.25 210 THR A N 1
ATOM 1756 C CA . THR A 1 210 ? 12.346 10.455 -21.663 1.00 96.25 210 THR A CA 1
ATOM 1757 C C . THR A 1 210 ? 11.425 9.539 -20.872 1.00 96.25 210 THR A C 1
ATOM 1759 O O . THR A 1 210 ? 11.336 9.708 -19.661 1.00 96.25 210 THR A O 1
ATOM 1762 N N . ILE A 1 211 ? 10.833 8.529 -21.513 1.00 96.94 211 ILE A N 1
ATOM 1763 C CA . ILE A 1 211 ? 9.969 7.535 -20.862 1.00 96.94 211 ILE A CA 1
ATOM 1764 C C . ILE A 1 211 ? 10.690 6.868 -19.684 1.00 96.94 211 ILE A C 1
ATOM 1766 O O . ILE A 1 211 ? 10.222 6.950 -18.552 1.00 96.94 211 ILE A O 1
ATOM 1770 N N . LEU A 1 212 ? 11.896 6.335 -19.908 1.00 96.19 212 LEU A N 1
ATOM 1771 C CA . LEU A 1 212 ? 12.679 5.670 -18.856 1.00 96.19 212 LEU A CA 1
ATOM 1772 C C . LEU A 1 212 ? 13.015 6.600 -17.673 1.00 96.19 212 LEU A C 1
ATOM 1774 O O . LEU A 1 212 ? 13.085 6.169 -16.522 1.00 96.19 212 LEU A O 1
ATOM 1778 N N . LYS A 1 213 ? 13.240 7.893 -17.937 1.00 96.62 213 LYS A N 1
ATOM 1779 C CA . LYS A 1 213 ? 13.514 8.890 -16.888 1.00 96.62 213 LYS A CA 1
ATOM 1780 C C . LYS A 1 213 ? 12.257 9.292 -16.121 1.00 96.62 213 LYS A C 1
ATOM 1782 O O . LYS A 1 213 ? 12.354 9.566 -14.926 1.00 96.62 213 LYS A O 1
ATOM 1787 N N . ILE A 1 214 ? 11.106 9.367 -16.790 1.00 96.38 214 ILE A N 1
ATOM 1788 C CA . ILE A 1 214 ? 9.822 9.641 -16.138 1.00 96.38 214 ILE A CA 1
ATOM 1789 C C . ILE A 1 214 ? 9.468 8.472 -15.213 1.00 96.38 214 ILE A C 1
ATOM 1791 O O . ILE A 1 214 ? 9.132 8.725 -14.057 1.00 96.38 214 ILE A O 1
ATOM 1795 N N . ASP A 1 215 ? 9.643 7.231 -15.672 1.00 96.12 215 ASP A N 1
ATOM 1796 C CA . ASP A 1 215 ? 9.477 6.023 -14.858 1.00 96.12 215 ASP A CA 1
ATOM 1797 C C . ASP A 1 215 ? 10.335 6.064 -13.588 1.00 96.12 215 ASP A C 1
ATOM 1799 O O . ASP A 1 215 ? 9.813 6.035 -12.472 1.00 96.12 215 ASP A O 1
ATOM 1803 N N . LEU A 1 216 ? 11.644 6.297 -13.738 1.00 96.75 216 LEU A N 1
ATOM 1804 C CA . LEU A 1 216 ? 12.548 6.453 -12.598 1.00 96.75 216 LEU A CA 1
ATOM 1805 C C . LEU A 1 216 ? 12.088 7.560 -11.634 1.00 96.75 216 LEU A C 1
ATOM 1807 O O . LEU A 1 216 ? 12.102 7.377 -10.417 1.00 96.75 216 LEU A O 1
ATOM 1811 N N . ARG A 1 217 ? 11.673 8.718 -12.162 1.00 97.06 217 ARG A N 1
ATOM 1812 C CA . ARG A 1 217 ? 11.200 9.843 -11.344 1.00 97.06 217 ARG A CA 1
ATOM 1813 C C . ARG A 1 217 ? 9.955 9.471 -10.537 1.00 97.06 217 ARG A C 1
ATOM 1815 O O . ARG A 1 217 ? 9.884 9.833 -9.363 1.00 97.06 217 ARG A O 1
ATOM 1822 N N . ARG A 1 218 ? 8.991 8.761 -11.132 1.00 97.00 218 ARG A N 1
ATOM 1823 C CA . ARG A 1 218 ? 7.798 8.281 -10.418 1.00 97.00 218 ARG A CA 1
ATOM 1824 C C . ARG A 1 218 ? 8.156 7.298 -9.317 1.00 97.00 218 ARG A C 1
ATOM 1826 O O . ARG A 1 218 ? 7.672 7.439 -8.200 1.00 97.00 218 ARG A O 1
ATOM 1833 N N . ASN A 1 219 ? 9.035 6.348 -9.609 1.00 96.94 219 ASN A N 1
ATOM 1834 C CA . ASN A 1 219 ? 9.431 5.328 -8.646 1.00 96.94 219 ASN A CA 1
ATOM 1835 C C . ASN A 1 219 ? 10.165 5.944 -7.449 1.00 96.94 219 ASN A C 1
ATOM 1837 O O . ASN A 1 219 ? 9.928 5.556 -6.309 1.00 96.94 219 ASN A O 1
ATOM 1841 N N . LEU A 1 220 ? 11.018 6.948 -7.681 1.00 97.19 220 LEU A N 1
ATOM 1842 C CA . LEU A 1 220 ? 11.656 7.715 -6.604 1.00 97.19 220 LEU A CA 1
ATOM 1843 C C . LEU A 1 220 ? 10.637 8.492 -5.761 1.00 97.19 220 LEU A C 1
ATOM 1845 O O . LEU A 1 220 ? 10.766 8.536 -4.540 1.00 97.19 220 LEU A O 1
ATOM 1849 N N . PHE A 1 221 ? 9.609 9.063 -6.392 1.00 97.44 221 PHE A N 1
ATOM 1850 C CA . PHE A 1 221 ? 8.507 9.696 -5.670 1.00 97.44 221 PHE A CA 1
ATOM 1851 C C . PHE A 1 221 ? 7.729 8.686 -4.813 1.00 97.44 221 PHE A C 1
ATOM 1853 O O . PHE A 1 221 ? 7.428 8.984 -3.662 1.00 97.44 221 PHE A O 1
ATOM 1860 N N . MET A 1 222 ? 7.443 7.487 -5.333 1.00 97.19 222 MET A N 1
ATOM 1861 C CA . MET A 1 222 ? 6.774 6.433 -4.560 1.00 97.19 222 MET A CA 1
ATOM 1862 C C . MET A 1 222 ? 7.600 6.000 -3.350 1.00 97.19 222 MET A C 1
ATOM 1864 O O . MET A 1 222 ? 7.043 5.858 -2.266 1.00 97.19 222 MET A O 1
ATOM 1868 N N . ILE A 1 223 ? 8.922 5.857 -3.496 1.00 97.44 223 ILE A N 1
ATOM 1869 C CA . ILE A 1 223 ? 9.810 5.572 -2.359 1.00 97.44 223 ILE A CA 1
ATOM 1870 C C . ILE A 1 223 ? 9.688 6.663 -1.290 1.00 97.44 223 ILE A C 1
ATOM 1872 O O . ILE A 1 223 ? 9.548 6.331 -0.116 1.00 97.44 223 ILE A O 1
ATOM 1876 N N . ASP A 1 224 ? 9.738 7.944 -1.668 1.00 97.12 224 ASP A N 1
ATOM 1877 C CA . ASP A 1 224 ? 9.612 9.064 -0.723 1.00 97.12 224 ASP A CA 1
ATOM 1878 C C . ASP A 1 224 ? 8.246 9.070 -0.022 1.00 97.12 224 ASP A C 1
ATOM 1880 O O . ASP A 1 224 ? 8.180 9.158 1.206 1.00 97.12 224 ASP A O 1
ATOM 1884 N N . LEU A 1 225 ? 7.163 8.899 -0.785 1.00 95.94 225 LEU A N 1
ATOM 1885 C CA . LEU A 1 225 ? 5.801 8.845 -0.257 1.00 95.94 225 LEU A 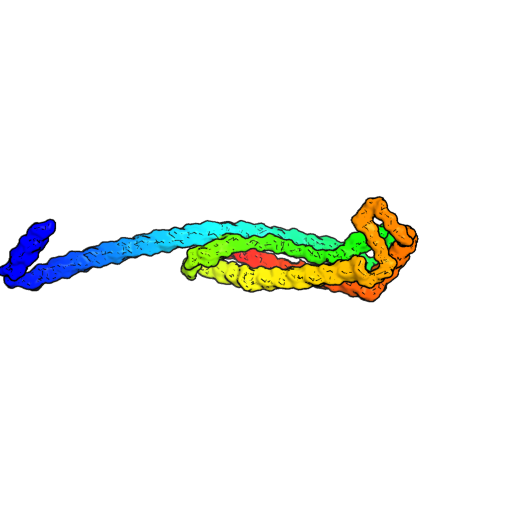CA 1
ATOM 1886 C C . LEU A 1 225 ? 5.631 7.704 0.758 1.00 95.94 225 LEU A C 1
ATOM 1888 O O . LEU A 1 225 ? 5.163 7.928 1.873 1.00 95.94 225 LEU A O 1
ATOM 1892 N N . LEU A 1 226 ? 6.058 6.493 0.399 1.00 96.69 226 LEU A N 1
ATOM 1893 C CA . LEU A 1 226 ? 5.972 5.316 1.266 1.00 96.69 226 LEU A CA 1
ATOM 1894 C C . LEU A 1 226 ? 6.902 5.425 2.482 1.00 96.69 226 LEU A C 1
ATOM 1896 O O . LEU A 1 226 ? 6.531 5.040 3.588 1.00 96.69 226 LEU A O 1
ATOM 1900 N N . SER A 1 227 ? 8.089 6.014 2.317 1.00 96.25 227 SER A N 1
ATOM 1901 C CA . SER A 1 227 ? 9.027 6.233 3.427 1.00 96.25 227 SER A CA 1
ATOM 1902 C C . SER A 1 227 ? 8.470 7.209 4.465 1.00 96.25 227 SER A C 1
ATOM 1904 O O . SER A 1 227 ? 8.735 7.041 5.654 1.00 96.25 227 SER A O 1
ATOM 1906 N N . LYS A 1 228 ? 7.677 8.200 4.037 1.00 94.56 228 LYS A N 1
ATOM 1907 C CA . LYS A 1 228 ? 6.965 9.128 4.931 1.00 94.56 228 LYS A CA 1
ATOM 1908 C C . LYS A 1 228 ? 5.787 8.478 5.654 1.00 94.56 228 LYS A C 1
ATOM 1910 O O . LYS A 1 228 ? 5.474 8.902 6.757 1.00 94.56 228 LYS A O 1
ATOM 1915 N N . LEU A 1 229 ? 5.188 7.433 5.082 1.00 94.94 229 LEU A N 1
ATOM 1916 C CA . LEU A 1 229 ? 4.091 6.685 5.703 1.00 94.94 229 LEU A CA 1
ATOM 1917 C C . LEU A 1 229 ? 4.553 5.824 6.889 1.00 94.94 229 LEU A C 1
ATOM 1919 O O . LEU A 1 229 ? 3.810 5.608 7.844 1.00 94.94 229 LEU A O 1
ATOM 1923 N N . LYS A 1 230 ? 5.790 5.319 6.839 1.00 93.94 230 LYS A N 1
ATOM 1924 C CA . LYS A 1 230 ? 6.321 4.385 7.842 1.00 93.94 230 LYS A CA 1
ATOM 1925 C C . LYS A 1 230 ? 6.333 4.924 9.280 1.00 93.94 230 LYS A C 1
ATOM 1927 O O . LYS A 1 230 ? 5.930 4.177 10.174 1.00 93.94 230 LYS A O 1
ATOM 1932 N N . PRO A 1 231 ? 6.817 6.152 9.559 1.00 95.12 231 PRO A N 1
ATOM 1933 C CA . PRO A 1 231 ? 6.750 6.723 10.901 1.00 95.12 231 PRO A CA 1
ATOM 1934 C C . PRO A 1 231 ? 5.320 6.814 11.435 1.00 95.12 231 PRO A C 1
ATOM 1936 O O . PRO A 1 231 ? 5.102 6.488 12.600 1.00 95.12 231 PRO A O 1
ATOM 1939 N N . ASP A 1 232 ? 4.362 7.184 10.583 1.00 93.50 232 ASP A N 1
ATOM 1940 C CA . ASP A 1 232 ? 2.953 7.315 10.965 1.00 93.50 232 ASP A CA 1
ATOM 1941 C C . ASP A 1 232 ? 2.345 5.949 11.302 1.00 93.50 232 ASP A C 1
ATOM 1943 O O . ASP A 1 232 ? 1.742 5.789 12.362 1.00 93.50 232 ASP A O 1
ATOM 1947 N N . LEU A 1 233 ? 2.593 4.932 10.467 1.00 95.81 233 LEU A N 1
ATOM 1948 C CA . LEU A 1 233 ? 2.218 3.542 10.749 1.00 95.81 233 LEU A CA 1
ATOM 1949 C C . LEU A 1 233 ? 2.790 3.062 12.084 1.00 95.81 233 LEU A C 1
ATOM 1951 O O . LEU A 1 233 ? 2.063 2.540 12.926 1.00 95.81 233 LEU A O 1
ATOM 1955 N N . LYS A 1 234 ? 4.089 3.285 12.311 1.00 97.50 234 LYS A N 1
ATOM 1956 C CA . LYS A 1 234 ? 4.750 2.892 13.560 1.00 97.50 234 LYS A CA 1
ATOM 1957 C C . LYS A 1 234 ? 4.145 3.599 14.772 1.00 97.50 234 LYS A C 1
ATOM 1959 O O . LYS A 1 234 ? 3.942 2.955 15.797 1.00 97.50 234 LYS A O 1
ATOM 1964 N N . LYS A 1 235 ? 3.863 4.901 14.666 1.00 97.44 235 LYS A N 1
ATOM 1965 C CA . LYS A 1 235 ? 3.207 5.671 15.730 1.00 97.44 235 LYS A CA 1
ATOM 1966 C C . LYS A 1 235 ? 1.829 5.086 16.044 1.00 97.44 235 LYS A C 1
ATOM 1968 O O . LYS A 1 235 ? 1.565 4.793 17.202 1.00 97.44 235 LYS A O 1
ATOM 1973 N N . MET A 1 236 ? 0.991 4.863 15.031 1.00 97.44 236 MET A N 1
ATOM 1974 C CA . MET A 1 236 ? -0.354 4.309 15.226 1.00 97.44 236 MET A CA 1
ATOM 1975 C C . MET A 1 236 ? -0.327 2.914 15.854 1.00 97.44 236 MET A C 1
ATOM 1977 O O . MET A 1 236 ? -1.136 2.637 16.732 1.00 97.44 236 MET A O 1
ATOM 1981 N N . ILE A 1 237 ? 0.613 2.052 15.447 1.00 98.19 237 ILE A N 1
ATOM 1982 C CA . ILE A 1 237 ? 0.804 0.730 16.061 1.00 98.19 237 ILE A CA 1
ATOM 1983 C C . ILE A 1 237 ? 1.101 0.879 17.555 1.00 98.19 237 ILE A C 1
ATOM 1985 O O . ILE A 1 237 ? 0.422 0.255 18.362 1.00 98.19 237 ILE A O 1
ATOM 1989 N N . LEU A 1 238 ? 2.060 1.733 17.925 1.00 98.19 238 LEU A N 1
ATOM 1990 C CA . LEU A 1 238 ? 2.449 1.940 19.325 1.00 98.19 238 LEU A CA 1
ATOM 1991 C C . LEU A 1 238 ? 1.317 2.544 20.164 1.00 98.19 238 LEU A C 1
ATOM 1993 O O . LEU A 1 238 ? 1.074 2.100 21.284 1.00 98.19 238 LEU A O 1
ATOM 1997 N N . ASP A 1 239 ? 0.614 3.542 19.625 1.00 97.62 239 ASP A N 1
ATOM 1998 C CA . ASP A 1 239 ? -0.519 4.179 20.301 1.00 97.62 239 ASP A CA 1
ATOM 1999 C C . ASP A 1 239 ? -1.656 3.167 20.533 1.00 97.62 239 ASP A C 1
ATOM 2001 O O . ASP A 1 239 ? -2.281 3.152 21.597 1.00 97.62 239 ASP A O 1
ATOM 2005 N N . LEU A 1 240 ? -1.893 2.286 19.555 1.00 97.56 240 LEU A N 1
ATOM 2006 C CA . LEU A 1 240 ? -2.929 1.264 19.620 1.00 97.56 240 LEU A CA 1
ATOM 2007 C C . LEU A 1 240 ? -2.551 0.090 20.539 1.00 97.56 240 LEU A C 1
ATOM 2009 O O . LEU A 1 240 ? -3.405 -0.401 21.271 1.00 97.56 240 LEU A O 1
ATOM 2013 N N . GLU A 1 241 ? -1.288 -0.343 20.547 1.00 97.75 241 GLU A N 1
ATOM 2014 C CA . GLU A 1 241 ? -0.772 -1.324 21.514 1.00 97.75 241 GLU A CA 1
ATOM 2015 C C . GLU A 1 241 ? -0.949 -0.814 22.939 1.00 97.75 241 GLU A C 1
ATOM 2017 O O . GLU A 1 241 ? -1.560 -1.487 23.764 1.00 97.75 241 GLU A O 1
ATOM 2022 N N . LYS A 1 242 ? -0.506 0.419 23.196 1.00 96.88 242 LYS A N 1
ATOM 2023 C CA . LYS A 1 242 ? -0.594 1.031 24.518 1.00 96.88 242 LYS A CA 1
ATOM 2024 C C . LYS A 1 242 ? -2.030 1.059 25.043 1.00 96.88 242 LYS A C 1
ATOM 2026 O O . LYS A 1 242 ? -2.286 0.625 26.162 1.00 96.88 242 LYS A O 1
ATOM 2031 N N . VAL A 1 243 ? -2.976 1.546 24.239 1.00 96.06 243 VAL A N 1
ATOM 2032 C CA . VAL A 1 243 ? -4.368 1.689 24.693 1.00 96.06 243 VAL A CA 1
ATOM 2033 C C . VAL A 1 243 ? -5.069 0.336 24.898 1.00 96.06 243 VAL A C 1
ATOM 2035 O O . VAL A 1 243 ? -5.966 0.247 25.736 1.00 96.06 243 VAL A O 1
ATOM 2038 N N . LEU A 1 244 ? -4.657 -0.706 24.162 1.00 95.25 244 LEU A N 1
ATOM 2039 C CA . LEU A 1 244 ? -5.193 -2.071 24.261 1.00 95.25 244 LEU A CA 1
ATOM 2040 C C . LEU A 1 244 ? -4.527 -2.931 25.350 1.00 95.25 244 LEU A C 1
ATOM 2042 O O . LEU A 1 244 ? -5.095 -3.954 25.716 1.00 95.25 244 LEU A O 1
ATOM 2046 N N . GLU A 1 245 ? -3.322 -2.583 25.811 1.00 91.12 245 GLU A N 1
ATOM 2047 C CA . GLU A 1 245 ? -2.630 -3.268 26.916 1.00 91.12 245 GLU A CA 1
ATOM 2048 C C . GLU A 1 245 ? -3.004 -2.692 28.288 1.00 91.12 245 GLU A C 1
ATOM 2050 O O . GLU A 1 245 ? -3.019 -3.415 29.284 1.00 91.12 245 GLU A O 1
ATOM 2055 N N . GLU A 1 246 ? -3.307 -1.393 28.348 1.00 77.56 246 GLU A N 1
ATOM 2056 C CA . GLU A 1 246 ? -3.667 -0.694 29.587 1.00 77.56 246 GLU A CA 1
ATOM 2057 C C . GLU A 1 246 ? -5.127 -0.946 30.036 1.00 77.56 246 GLU A C 1
ATOM 2059 O O . GLU A 1 246 ? -5.478 -0.552 31.151 1.00 77.56 246 GLU A O 1
ATOM 2064 N N . ASN A 1 247 ? -5.974 -1.595 29.214 1.00 58.19 247 ASN A N 1
ATOM 2065 C CA . ASN A 1 247 ? -7.424 -1.774 29.440 1.00 58.19 247 ASN A CA 1
ATOM 2066 C C . ASN A 1 247 ? -7.954 -3.135 28.962 1.00 58.19 247 ASN A C 1
ATOM 2068 O O . ASN A 1 247 ? -9.015 -3.554 29.481 1.00 58.19 247 ASN A O 1
#

Secondary structure (DSSP, 8-state):
-HHHHHHHHHHHTSS-HHHHHHHHHHHHHHHHHHHHHHHHHHHHHHHHHHHHHHHHHHHHHHHHHHHHHHHHHHHHHHHHHHHHHHHHHHH-S--TTS-HHHHHHTT-----------HHHHHHHHTT----GGGHHHHHHHHHIIIIIHHHHHHHHHHHHHHHHHHHHIIIII--S-----STT---SS-HHHHHHHHHHHHHSHHHHHHHHHHHHHHHHHHHHHHHHHHHHHHHHHHHHHHHH--

Radius of gyration: 35.46 Å; chains: 1; bounding box: 95×32×93 Å

Organism: NCBI:txid1137780

Foldseek 3Di:
DVVVVVVVVVVVVDPDPPVVVVVVVVVVVVVVVVVVVVVVVVVVVVVVVLLVLLLVLLVVVLVLLVVLLVLLVVQLVVLVVLLVLLVVLLPDPDCVPPAPVRLVVSLQFDADDRPRDCVSVVVNVVVPDDDPDLCVVLNVLVCCCPVPLVVVSVVLRVVVVVLSVVSVCCVQPVLPQADDPPDPPDDDPADSVSNSVSSVVSCPDPSVSVSSVVSSVSSVVSSVSSVVVNVSSVVSSVVSVVSSVVD